Protein AF-A0A0C3KBX4-F1 (afdb_monomer_lite)

Radius of gyration: 20.79 Å; chains: 1; bounding box: 54×33×53 Å

Foldseek 3Di:
DVVLLVDPPVVVVLVVVQQVLLLCLLVVVDPDPVVLVVVLVVCCVRPNDVSSVLVVQSSVQSVVQVVVQVVLVVVCPVPDDPVVPPDDDGDRDHDPVSHPDDQDPFDFDQDPVCVVVVVSSQVVCCVVPPPDDDRDRQQSDWDWDWDDVDPDIDIDIDGSLLVQQVVVCVVPQKDFQVRSCVSTRGDSVVNVVSLVVCVVVVQWPPPDPRMIGGRD

Sequence (216 aa):
MILFKYIEDKDVFQRFYTTKLSKRLIHVVSASDEAEASMIAKLKEACGFEYTNKLQRMFMDVSVSKSLTENFEEKMAQTHDESELDVTFRVMVLGINFWPLTAPTDKFVIPKDILPTYERFTRYYGQIHQGRKLTWLWNYSKNELRTNYLKEKYILTCSSYQMAVLVQYNDHDTLSLDELLEATGISKEILVQVLGVLVKARILINEEPDQYDLNP

pLDDT: mean 92.52, std 3.78, range [74.81, 97.19]

Organism: NCBI:txid1051891

Secondary structure (DSSP, 8-state):
-HHHHT-S-HHHHHHHHHHHHHHHHHTT--S-HHHHHHHHHHHHHHH-HHHHHHHHHHHHHHHHHHHHHHHHHHHHHHHS-GGG--S--------TTTS------S--PPPTTTHHHHHHHHHHHHHHSTT------GGG-EEEEE--SSSS--EEEEEHHHHHHHGGGGT-SEEEHHHHHHHH---HHHHHHHHHHHHHTTSEE--STTEEEEP-

InterPro domains:
  IPR001373 Cullin, N-terminal [PF00888] (1-69)
  IPR016158 Cullin homology domain [PS50069] (1-199)
  IPR016158 Cullin homology domain [SM00182] (1-149)
  IPR036317 Cullin homology domain superfamily [SSF75632] (1-210)
  IPR036388 Winged helix-like DNA-binding domain superfamily [G3DSA:1.10.10.10] (159-216)
  IPR045093 Cullin [PTHR11932] (1-208)
  IPR059120 Cullin-like, alpha+beta domain [PF26557] (93-209)

Structure (mmCIF, N/CA/C/O backbone):
data_AF-A0A0C3KBX4-F1
#
_entry.id   AF-A0A0C3KBX4-F1
#
loop_
_atom_site.group_PDB
_atom_site.id
_atom_site.type_symbol
_atom_site.label_atom_id
_atom_site.label_alt_id
_atom_site.label_comp_id
_atom_site.label_asym_id
_atom_site.label_entity_id
_atom_site.label_seq_id
_atom_site.pdbx_PDB_ins_code
_atom_site.Cartn_x
_atom_site.Cartn_y
_atom_site.Cartn_z
_atom_site.occupancy
_atom_site.B_iso_or_equiv
_atom_site.auth_seq_id
_atom_site.auth_comp_id
_atom_site.auth_asym_id
_atom_site.auth_atom_id
_atom_site.pdbx_PDB_model_num
ATOM 1 N N . MET A 1 1 ? 29.286 4.732 -12.705 1.00 74.81 1 MET A N 1
ATOM 2 C CA . MET A 1 1 ? 29.347 3.776 -13.835 1.00 74.81 1 MET A CA 1
ATOM 3 C C . MET A 1 1 ? 30.674 3.041 -13.946 1.00 74.81 1 MET A C 1
ATOM 5 O O . MET A 1 1 ? 30.650 1.908 -14.392 1.00 74.81 1 MET A O 1
ATOM 9 N N . ILE A 1 2 ? 31.806 3.619 -13.520 1.00 80.06 2 ILE A N 1
ATOM 10 C CA . ILE A 1 2 ? 33.119 2.946 -13.575 1.00 80.06 2 ILE A CA 1
ATOM 11 C C . ILE A 1 2 ? 33.098 1.596 -12.839 1.00 80.06 2 ILE A C 1
ATOM 13 O O . ILE A 1 2 ? 33.407 0.586 -13.452 1.00 80.06 2 ILE A O 1
ATOM 17 N N . LEU A 1 3 ? 32.618 1.552 -11.588 1.00 85.12 3 LEU A N 1
ATOM 18 C CA . LEU A 1 3 ? 32.504 0.300 -10.820 1.00 85.12 3 LEU A CA 1
ATOM 19 C C . LEU A 1 3 ? 31.558 -0.727 -11.460 1.00 85.12 3 LEU A C 1
ATOM 21 O O . LEU A 1 3 ? 31.856 -1.911 -11.477 1.00 85.12 3 LEU A O 1
ATOM 25 N N . PHE A 1 4 ? 30.447 -0.270 -12.042 1.00 88.31 4 PHE A N 1
ATOM 26 C CA . PHE A 1 4 ? 29.459 -1.142 -12.684 1.00 88.31 4 PHE A CA 1
ATOM 27 C C . PHE A 1 4 ? 30.030 -1.897 -13.898 1.00 88.31 4 PHE A C 1
ATOM 29 O O . PHE A 1 4 ? 29.585 -3.000 -14.196 1.00 88.31 4 PHE A O 1
ATOM 36 N N . LYS A 1 5 ? 31.050 -1.347 -14.575 1.00 85.19 5 LYS A N 1
ATOM 37 C CA . LYS A 1 5 ? 31.729 -2.031 -15.689 1.00 85.19 5 LYS A CA 1
ATOM 38 C C . LYS A 1 5 ? 32.500 -3.278 -15.244 1.00 85.19 5 LYS A C 1
ATOM 40 O O . LYS A 1 5 ? 32.666 -4.173 -16.062 1.00 85.19 5 LYS A O 1
ATOM 45 N N . TYR A 1 6 ? 32.934 -3.326 -13.985 1.00 89.19 6 TYR A N 1
ATOM 46 C CA . TYR A 1 6 ? 33.670 -4.453 -13.401 1.00 89.19 6 TYR A CA 1
ATOM 47 C C . TYR A 1 6 ? 32.755 -5.504 -12.758 1.00 89.19 6 TYR A C 1
ATOM 49 O O . TYR A 1 6 ? 33.246 -6.493 -12.230 1.00 89.19 6 TYR A O 1
ATOM 57 N N . ILE A 1 7 ? 31.436 -5.290 -12.769 1.00 90.25 7 ILE A N 1
ATOM 58 C CA . ILE A 1 7 ? 30.476 -6.289 -12.297 1.00 90.25 7 ILE A CA 1
ATOM 59 C C . ILE A 1 7 ? 30.236 -7.286 -13.430 1.00 90.25 7 ILE A C 1
ATOM 61 O O . ILE A 1 7 ? 29.757 -6.905 -14.501 1.00 90.25 7 ILE A O 1
ATOM 65 N N . GLU A 1 8 ? 30.554 -8.551 -13.171 1.00 88.62 8 GLU A N 1
ATOM 66 C CA . GLU A 1 8 ? 30.309 -9.663 -14.094 1.00 88.62 8 GLU A CA 1
ATOM 67 C C . GLU A 1 8 ? 28.819 -10.055 -14.082 1.00 88.62 8 GLU A C 1
ATOM 69 O O . GLU A 1 8 ? 28.172 -10.052 -15.131 1.00 88.62 8 GLU A O 1
ATOM 74 N N . ASP A 1 9 ? 28.234 -10.231 -12.891 1.00 92.62 9 ASP A N 1
ATOM 75 C CA . ASP A 1 9 ? 26.830 -10.632 -12.688 1.00 92.62 9 ASP A CA 1
ATOM 76 C C . ASP A 1 9 ? 25.840 -9.453 -12.801 1.00 92.62 9 ASP A C 1
ATOM 78 O O . ASP A 1 9 ? 25.194 -9.004 -11.841 1.00 92.62 9 ASP A O 1
ATOM 82 N N . LYS A 1 10 ? 25.735 -8.885 -14.005 1.00 90.81 10 LYS A N 1
ATOM 83 C CA . LYS A 1 10 ? 24.881 -7.714 -14.274 1.00 90.81 10 LYS A CA 1
ATOM 84 C C . LYS A 1 10 ? 23.389 -8.012 -14.133 1.00 90.81 10 LYS A C 1
ATOM 86 O O . LYS A 1 10 ? 22.624 -7.106 -13.806 1.00 90.81 10 LYS A O 1
ATOM 91 N N . ASP A 1 11 ? 22.959 -9.240 -14.372 1.00 90.62 11 ASP A N 1
ATOM 92 C CA . ASP A 1 11 ? 21.580 -9.708 -14.200 1.00 90.62 11 ASP A CA 1
ATOM 93 C C . ASP A 1 11 ? 21.169 -9.750 -12.716 1.00 90.62 11 ASP A C 1
ATOM 95 O O . ASP A 1 11 ? 20.085 -9.287 -12.345 1.00 90.62 11 ASP A O 1
ATOM 99 N N . VAL A 1 12 ? 22.072 -10.200 -11.838 1.00 92.94 12 VAL A N 1
ATOM 100 C CA . VAL A 1 12 ? 21.882 -10.182 -10.384 1.00 92.94 12 VAL A CA 1
ATOM 101 C C . VAL A 1 12 ? 21.733 -8.743 -9.902 1.00 92.94 12 VAL A C 1
ATOM 103 O O . VAL A 1 12 ? 20.777 -8.430 -9.180 1.00 92.94 12 VAL A O 1
ATOM 106 N N . PHE A 1 13 ? 22.614 -7.843 -10.357 1.00 93.38 13 PHE A N 1
ATOM 107 C CA . PHE A 1 13 ? 22.482 -6.413 -10.075 1.00 93.38 13 PHE A CA 1
ATOM 108 C C . PHE A 1 13 ? 21.132 -5.867 -10.554 1.00 93.38 13 PHE A C 1
ATOM 110 O O . PHE A 1 13 ? 20.446 -5.185 -9.791 1.00 93.38 13 PHE A O 1
ATOM 117 N N . GLN A 1 14 ? 20.719 -6.199 -11.782 1.00 93.00 14 GLN A N 1
ATOM 118 C CA . GLN A 1 14 ? 19.453 -5.743 -12.359 1.00 93.00 14 GLN A CA 1
ATOM 119 C C . GLN A 1 14 ? 18.270 -6.143 -11.481 1.00 93.00 14 GLN A C 1
ATOM 121 O O . GLN A 1 14 ? 17.410 -5.312 -11.189 1.00 93.00 14 GLN A O 1
ATOM 126 N N . ARG A 1 15 ? 18.234 -7.399 -11.021 1.00 92.25 15 ARG A N 1
ATOM 127 C CA . ARG A 1 15 ? 17.166 -7.918 -10.161 1.00 92.25 15 ARG A CA 1
ATOM 128 C C . ARG A 1 15 ? 17.084 -7.140 -8.851 1.00 92.25 15 ARG A C 1
ATOM 130 O O . ARG A 1 15 ? 16.010 -6.663 -8.489 1.00 92.25 15 ARG A O 1
ATOM 137 N N . PHE A 1 16 ? 18.211 -6.959 -8.162 1.00 93.62 16 PHE A N 1
ATOM 138 C CA . PHE A 1 16 ? 18.232 -6.207 -6.905 1.00 93.62 16 PHE A CA 1
ATOM 139 C C . PHE A 1 16 ? 17.885 -4.732 -7.105 1.00 93.62 16 PHE A C 1
ATOM 141 O O . PHE A 1 16 ? 17.100 -4.180 -6.331 1.00 93.62 16 PHE A O 1
ATOM 148 N N . TYR A 1 17 ? 18.423 -4.103 -8.149 1.00 94.25 17 TYR A N 1
ATOM 149 C CA . TYR A 1 17 ? 18.140 -2.709 -8.460 1.00 94.25 17 TYR A CA 1
ATOM 150 C C . TYR A 1 17 ? 16.659 -2.501 -8.792 1.00 94.25 17 TYR A C 1
ATOM 152 O O . TYR A 1 17 ? 16.046 -1.592 -8.239 1.00 94.25 17 TYR A O 1
ATOM 160 N N . THR A 1 18 ? 16.056 -3.387 -9.591 1.00 94.19 18 THR A N 1
ATOM 161 C CA . THR A 1 18 ? 14.619 -3.368 -9.926 1.00 94.19 18 THR A CA 1
ATOM 162 C C . THR A 1 18 ? 13.760 -3.454 -8.666 1.00 94.19 18 THR A C 1
ATOM 164 O O . THR A 1 18 ? 12.886 -2.615 -8.448 1.00 94.19 18 THR A O 1
ATOM 167 N N . THR A 1 19 ? 14.051 -4.406 -7.774 1.00 93.75 19 THR A N 1
ATOM 168 C CA . THR A 1 19 ? 13.334 -4.537 -6.498 1.00 93.75 19 THR A CA 1
ATOM 169 C C . THR A 1 19 ? 13.481 -3.284 -5.638 1.00 93.75 19 THR A C 1
ATOM 171 O O . THR A 1 19 ? 12.499 -2.798 -5.080 1.00 93.75 19 THR A O 1
ATOM 174 N N . LYS A 1 20 ? 14.684 -2.712 -5.532 1.00 93.81 20 LYS A N 1
ATOM 175 C CA . LYS A 1 20 ? 14.907 -1.499 -4.731 1.00 93.81 20 LYS A CA 1
ATOM 176 C C . LYS A 1 20 ? 14.243 -0.268 -5.346 1.00 93.81 20 LYS A C 1
ATOM 178 O O . LYS A 1 20 ? 13.679 0.522 -4.597 1.00 93.81 20 LYS A O 1
ATOM 183 N N . LEU A 1 21 ? 14.287 -0.114 -6.668 1.00 94.06 21 LEU A N 1
ATOM 184 C CA . LEU A 1 21 ? 13.618 0.976 -7.373 1.00 94.06 21 LEU A CA 1
ATOM 185 C C . LEU A 1 21 ? 12.100 0.890 -7.196 1.00 94.06 21 LEU A C 1
ATOM 187 O O . LEU A 1 21 ? 11.486 1.893 -6.855 1.00 94.06 21 LEU A O 1
ATOM 191 N N . SER A 1 22 ? 11.511 -0.304 -7.331 1.00 93.94 22 SER A N 1
ATOM 192 C CA . SER A 1 22 ? 10.061 -0.490 -7.171 1.00 93.94 22 SER A CA 1
ATOM 193 C C . SER A 1 22 ? 9.551 0.038 -5.829 1.00 93.94 22 SER A C 1
ATOM 195 O O . SER A 1 22 ? 8.584 0.790 -5.792 1.00 93.94 22 SER A O 1
ATOM 197 N N . LYS A 1 23 ? 10.266 -0.260 -4.734 1.00 92.06 23 LYS A N 1
ATOM 198 C CA . LYS A 1 23 ? 9.928 0.231 -3.393 1.00 92.06 23 LYS A CA 1
ATOM 199 C C . LYS A 1 23 ? 10.012 1.751 -3.298 1.00 92.06 23 LYS A C 1
ATOM 201 O O . LYS A 1 23 ? 9.152 2.358 -2.670 1.00 92.06 23 LYS A O 1
ATOM 206 N N . ARG A 1 24 ? 11.033 2.366 -3.908 1.00 93.88 24 ARG A N 1
ATOM 207 C CA . ARG A 1 24 ? 11.182 3.828 -3.879 1.00 93.88 24 ARG A CA 1
ATOM 208 C C . ARG A 1 24 ? 10.066 4.534 -4.639 1.00 93.88 24 ARG A C 1
ATOM 210 O O . ARG A 1 24 ? 9.532 5.512 -4.127 1.00 93.88 24 ARG A O 1
ATOM 217 N N . LEU A 1 25 ? 9.683 3.990 -5.793 1.00 93.19 25 LEU A N 1
ATOM 218 C CA . LEU A 1 25 ? 8.599 4.522 -6.615 1.00 93.19 25 LEU A CA 1
ATOM 219 C C . LEU A 1 25 ? 7.229 4.374 -5.938 1.00 93.19 25 LEU A C 1
ATOM 221 O O . LEU A 1 25 ? 6.500 5.354 -5.844 1.00 93.19 25 LEU A O 1
ATOM 225 N N . ILE A 1 26 ? 6.899 3.187 -5.415 1.00 92.00 26 ILE A N 1
ATOM 226 C CA . ILE A 1 26 ? 5.597 2.916 -4.773 1.00 92.00 26 ILE A CA 1
ATOM 227 C C . ILE A 1 26 ? 5.397 3.772 -3.525 1.00 92.00 26 ILE A C 1
ATOM 229 O O . ILE A 1 26 ? 4.327 4.339 -3.327 1.00 92.00 26 ILE A O 1
ATOM 233 N N . HIS A 1 27 ? 6.429 3.885 -2.688 1.00 89.19 27 HIS A N 1
ATOM 234 C CA . HIS A 1 27 ? 6.346 4.654 -1.447 1.00 89.19 27 HIS A CA 1
ATOM 235 C C . HIS A 1 27 ? 6.667 6.140 -1.629 1.00 89.19 27 HIS A C 1
ATOM 237 O O . HIS A 1 27 ? 6.647 6.876 -0.646 1.00 89.19 27 HIS A O 1
ATOM 243 N N . VAL A 1 28 ? 6.961 6.579 -2.859 1.00 87.75 28 VAL A N 1
ATOM 244 C CA . VAL A 1 28 ? 7.306 7.970 -3.192 1.00 87.75 28 VAL A CA 1
ATOM 245 C C . VAL A 1 28 ? 8.433 8.500 -2.288 1.00 87.75 28 VAL A C 1
ATOM 247 O O . VAL A 1 28 ? 8.382 9.604 -1.758 1.00 87.75 28 VAL A O 1
ATOM 250 N N . VAL A 1 29 ? 9.465 7.675 -2.083 1.00 87.81 29 VAL A N 1
ATOM 251 C CA . VAL A 1 29 ? 10.657 8.010 -1.273 1.00 87.81 29 VAL A CA 1
ATOM 252 C C . VAL A 1 29 ? 11.901 8.249 -2.136 1.00 87.81 29 VAL A C 1
ATOM 254 O O . VAL A 1 29 ? 13.027 8.251 -1.637 1.00 87.81 29 VAL A O 1
ATOM 257 N N . SER A 1 30 ? 11.724 8.407 -3.450 1.00 83.06 30 SER A N 1
ATOM 258 C CA . SER A 1 30 ? 12.801 8.826 -4.348 1.00 83.06 30 SER A CA 1
ATOM 259 C C . SER A 1 30 ? 13.197 10.273 -4.050 1.00 83.06 30 SER A C 1
ATOM 261 O O . SER A 1 30 ? 12.348 11.147 -3.930 1.00 83.06 30 SER A O 1
ATOM 263 N N . ALA A 1 31 ? 14.504 10.521 -3.929 1.00 82.50 31 ALA A N 1
ATOM 264 C CA . ALA A 1 31 ? 15.031 11.849 -3.609 1.00 82.50 31 ALA A CA 1
ATOM 265 C C . ALA A 1 31 ? 14.924 12.839 -4.784 1.00 82.50 31 ALA A C 1
ATOM 267 O O . ALA A 1 31 ? 14.808 14.039 -4.567 1.00 82.50 31 ALA A O 1
ATOM 268 N N . SER A 1 32 ? 15.007 12.341 -6.021 1.00 89.56 32 SER A N 1
ATOM 269 C CA . SER A 1 32 ? 14.855 13.123 -7.252 1.00 89.56 32 SER A CA 1
ATOM 270 C C . SER A 1 32 ? 14.495 12.188 -8.403 1.00 89.56 32 SER A C 1
ATOM 272 O O . SER A 1 32 ? 15.178 11.183 -8.628 1.00 89.56 32 SER A O 1
ATOM 274 N N . ASP A 1 33 ? 13.442 12.539 -9.140 1.00 87.81 33 ASP A N 1
ATOM 275 C CA . ASP A 1 33 ? 13.018 11.809 -10.337 1.00 87.81 33 ASP A CA 1
ATOM 276 C C . ASP A 1 33 ? 14.085 11.932 -11.445 1.00 87.81 33 ASP A C 1
ATOM 278 O O . ASP A 1 33 ? 14.357 10.972 -12.170 1.00 87.81 33 ASP A O 1
ATOM 282 N N . GLU A 1 34 ? 14.787 13.068 -11.516 1.00 90.31 34 GLU A N 1
ATOM 283 C CA . GLU A 1 34 ? 15.894 13.314 -12.446 1.00 90.31 34 GLU A CA 1
ATOM 284 C C . GLU A 1 34 ? 17.100 12.418 -12.149 1.00 90.31 34 GLU A C 1
ATOM 286 O O . GLU A 1 34 ? 17.740 11.901 -13.070 1.00 90.31 34 GLU A O 1
ATOM 291 N N . ALA A 1 35 ? 17.422 12.212 -10.869 1.00 91.56 35 ALA A N 1
ATOM 292 C CA . ALA A 1 35 ? 18.521 11.344 -10.460 1.00 91.56 35 ALA A CA 1
ATOM 293 C C . ALA A 1 35 ? 18.253 9.884 -10.853 1.00 91.56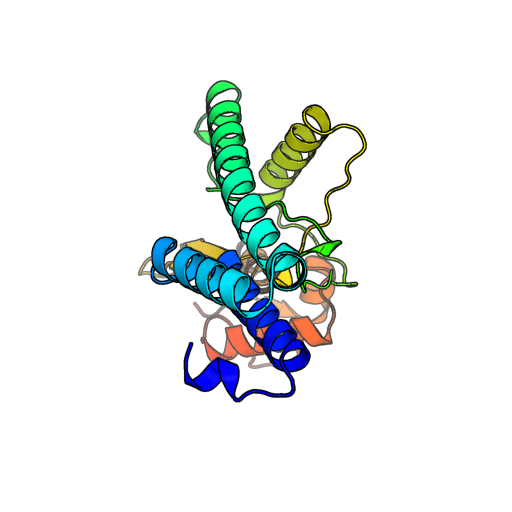 35 ALA A C 1
ATOM 295 O O . ALA A 1 35 ? 19.145 9.199 -11.365 1.00 91.56 35 ALA A O 1
ATOM 296 N N . GLU A 1 36 ? 17.019 9.418 -10.665 1.00 91.75 36 GLU A N 1
ATOM 297 C CA . GLU A 1 36 ? 16.609 8.072 -11.061 1.00 91.75 36 GLU A CA 1
ATOM 298 C C . GLU A 1 36 ? 16.593 7.919 -12.591 1.00 91.75 36 GLU A C 1
ATOM 300 O O . GLU A 1 36 ? 17.157 6.958 -13.122 1.00 91.75 36 GLU A O 1
ATOM 305 N N . ALA A 1 37 ? 16.051 8.903 -13.319 1.00 91.81 37 ALA A N 1
ATOM 306 C CA . ALA A 1 37 ? 16.072 8.926 -14.781 1.00 91.81 37 ALA A CA 1
ATOM 307 C C . ALA A 1 37 ? 17.511 8.920 -15.331 1.00 91.81 37 ALA A C 1
ATOM 309 O O . ALA A 1 37 ? 17.831 8.155 -16.245 1.00 91.81 37 ALA A O 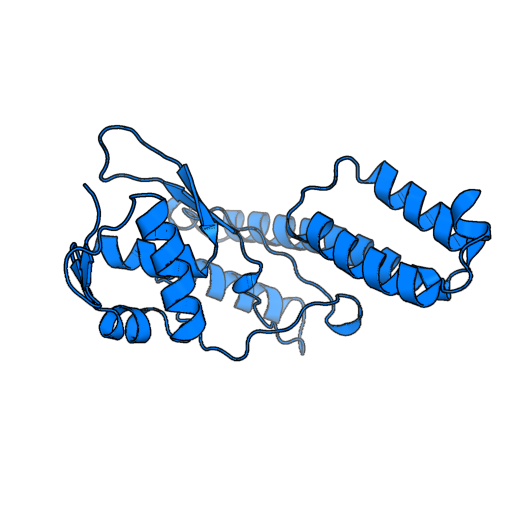1
ATOM 310 N N . SER A 1 38 ? 18.411 9.710 -14.732 1.00 93.44 38 SER A N 1
ATOM 311 C CA . SER A 1 38 ? 19.837 9.739 -15.079 1.00 93.44 38 SER A CA 1
ATOM 312 C C . SER A 1 38 ? 20.511 8.388 -14.832 1.00 93.44 38 SER A C 1
ATOM 314 O O . SER A 1 38 ? 21.316 7.935 -15.650 1.00 93.44 38 SER A O 1
ATOM 316 N N . MET A 1 39 ? 20.186 7.718 -13.724 1.00 93.31 39 MET A N 1
ATOM 317 C CA . MET A 1 39 ? 20.728 6.397 -13.415 1.00 93.31 39 MET A CA 1
ATOM 318 C C . MET A 1 39 ? 20.272 5.351 -14.440 1.00 93.31 39 MET A C 1
ATOM 320 O O . MET A 1 39 ? 21.100 4.590 -14.943 1.00 93.31 39 MET A O 1
ATOM 324 N N . ILE A 1 40 ? 18.990 5.353 -14.815 1.00 92.94 40 ILE A N 1
ATOM 325 C CA . ILE A 1 40 ? 18.456 4.454 -15.848 1.00 92.94 40 ILE A CA 1
ATOM 326 C C . ILE A 1 40 ? 19.101 4.739 -17.208 1.00 92.94 40 ILE A C 1
ATOM 328 O O . ILE A 1 40 ? 19.492 3.801 -17.899 1.00 92.94 40 ILE A O 1
ATOM 332 N N . ALA A 1 41 ? 19.282 6.009 -17.581 1.00 93.62 41 ALA A N 1
ATOM 333 C CA . ALA A 1 41 ? 19.952 6.381 -18.827 1.00 93.62 41 ALA A CA 1
ATOM 334 C C . ALA A 1 41 ? 21.397 5.854 -18.885 1.00 93.62 41 ALA A C 1
ATOM 336 O O . ALA A 1 41 ? 21.804 5.262 -19.883 1.00 93.62 41 ALA A O 1
ATOM 337 N N . LYS A 1 42 ? 22.147 5.981 -17.785 1.00 93.94 42 LYS A N 1
ATOM 338 C CA . LYS A 1 42 ? 23.517 5.456 -17.668 1.00 93.94 42 LYS A CA 1
ATOM 339 C C . LYS A 1 42 ? 23.574 3.927 -17.739 1.00 93.94 42 LYS A C 1
ATOM 341 O O . LYS A 1 42 ? 24.488 3.373 -18.345 1.00 93.94 42 LYS A O 1
ATOM 346 N N . LEU A 1 43 ? 22.599 3.234 -17.147 1.00 93.50 43 LEU A N 1
ATOM 347 C CA . LEU A 1 43 ? 22.475 1.778 -17.271 1.00 93.50 43 LEU A CA 1
ATOM 348 C C . LEU A 1 43 ? 22.133 1.362 -18.709 1.00 93.50 43 LEU A C 1
ATOM 350 O O . LEU A 1 43 ? 22.666 0.368 -19.198 1.00 93.50 43 LEU A O 1
ATOM 354 N N . LYS A 1 44 ? 21.297 2.141 -19.405 1.00 93.69 44 LYS A N 1
ATOM 355 C CA . LYS A 1 44 ? 20.939 1.903 -20.808 1.00 93.69 44 LYS A CA 1
ATOM 356 C C . LYS A 1 44 ? 22.145 2.064 -21.727 1.00 93.69 44 LYS A C 1
ATOM 358 O O . LYS A 1 44 ? 22.325 1.256 -22.629 1.00 93.69 44 LYS A O 1
ATOM 363 N N . GLU A 1 45 ? 22.985 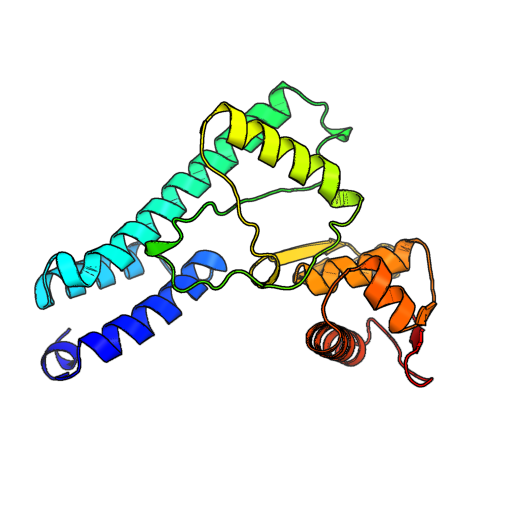3.065 -21.486 1.00 92.44 45 GLU A N 1
ATOM 364 C CA . GLU A 1 45 ? 24.236 3.256 -22.226 1.00 92.44 45 GLU A CA 1
ATOM 365 C C . GLU A 1 45 ? 25.208 2.082 -22.014 1.00 92.44 45 GLU A C 1
ATOM 367 O O . GLU A 1 45 ? 25.836 1.613 -22.958 1.00 92.44 45 GLU A O 1
ATOM 372 N N . ALA A 1 46 ? 25.303 1.566 -20.785 1.00 90.50 46 ALA A N 1
ATOM 373 C CA . ALA A 1 46 ? 26.246 0.502 -20.442 1.00 90.50 46 ALA A CA 1
ATOM 374 C C . ALA A 1 46 ? 25.794 -0.915 -20.850 1.00 90.50 46 ALA A C 1
ATOM 376 O O . ALA A 1 46 ? 26.643 -1.767 -21.117 1.00 90.50 46 ALA A O 1
ATOM 377 N N . CYS A 1 47 ? 24.486 -1.190 -20.844 1.00 90.56 47 CYS A N 1
ATOM 378 C CA . CYS A 1 47 ? 23.923 -2.540 -21.010 1.00 90.56 47 CYS A CA 1
ATOM 379 C C . CYS A 1 47 ? 22.870 -2.660 -22.118 1.00 90.56 47 CYS A C 1
ATOM 381 O O . CYS A 1 47 ? 22.385 -3.759 -22.379 1.00 90.56 47 CYS A O 1
ATOM 383 N N . GLY A 1 48 ? 22.505 -1.558 -22.768 1.00 91.94 48 GLY A N 1
ATOM 384 C CA . GLY A 1 48 ? 21.510 -1.533 -23.831 1.00 91.94 48 GLY A CA 1
ATOM 385 C C . GLY A 1 48 ? 20.068 -1.357 -23.351 1.00 91.94 48 GLY A C 1
ATOM 386 O O . GLY A 1 48 ? 19.749 -1.259 -22.162 1.00 91.94 48 GLY A O 1
ATOM 387 N N . PHE A 1 49 ? 19.171 -1.290 -24.334 1.00 91.38 49 PHE A N 1
ATOM 388 C CA . PHE A 1 49 ? 17.748 -1.029 -24.123 1.00 91.38 49 PHE A CA 1
ATOM 389 C C . PHE A 1 49 ? 17.041 -2.169 -23.381 1.00 91.38 49 PHE A C 1
ATOM 391 O O . PHE A 1 49 ? 16.393 -1.912 -22.370 1.00 91.38 49 PHE A O 1
ATOM 398 N N . GLU A 1 50 ? 17.233 -3.421 -23.805 1.00 91.44 50 GLU A N 1
ATOM 399 C CA . GLU A 1 50 ? 16.566 -4.589 -23.206 1.00 91.44 50 GLU A CA 1
ATOM 400 C C . GLU A 1 50 ? 16.827 -4.715 -21.698 1.00 91.44 50 GLU A C 1
ATOM 402 O O . GLU A 1 50 ? 15.924 -5.022 -20.918 1.00 91.44 50 GLU A O 1
ATOM 407 N N . TYR A 1 51 ? 18.040 -4.371 -21.259 1.00 91.19 51 TYR A N 1
ATOM 408 C CA . TYR A 1 51 ? 18.417 -4.377 -19.846 1.00 91.19 51 TYR A CA 1
ATOM 409 C C . TYR A 1 51 ? 17.632 -3.351 -19.010 1.00 91.19 51 TYR A C 1
ATOM 411 O O . TYR A 1 51 ? 17.325 -3.578 -17.840 1.00 91.19 51 TYR A O 1
ATOM 419 N N . THR A 1 52 ? 17.280 -2.205 -19.592 1.00 93.75 52 THR A N 1
ATOM 420 C CA . THR A 1 52 ? 16.588 -1.123 -18.871 1.00 93.75 52 THR A CA 1
ATOM 421 C C . THR A 1 52 ? 15.092 -1.055 -19.138 1.00 93.75 52 THR A C 1
ATOM 423 O O . THR A 1 52 ? 14.402 -0.325 -18.428 1.00 93.75 52 THR A O 1
ATOM 426 N N . ASN A 1 53 ? 14.570 -1.852 -20.075 1.00 92.81 53 ASN A N 1
ATOM 427 C CA . ASN A 1 53 ? 13.172 -1.827 -20.504 1.00 92.81 53 ASN A CA 1
ATOM 428 C C . ASN A 1 53 ? 12.185 -1.887 -19.320 1.00 92.81 53 ASN A C 1
ATOM 430 O O . ASN A 1 53 ? 11.296 -1.045 -19.204 1.00 92.81 53 ASN A O 1
ATOM 434 N N . LYS A 1 54 ? 12.402 -2.804 -18.363 1.00 92.06 54 LYS A N 1
ATOM 435 C CA . LYS A 1 54 ? 11.565 -2.897 -17.150 1.00 92.06 54 LYS A CA 1
ATOM 436 C C . LYS A 1 54 ? 11.595 -1.617 -16.311 1.00 92.06 54 LYS A C 1
ATOM 438 O O . LYS A 1 54 ? 10.542 -1.109 -15.948 1.00 92.06 54 LYS A O 1
ATOM 443 N N . LEU A 1 55 ? 12.783 -1.070 -16.051 1.00 93.94 55 LEU A N 1
ATOM 444 C CA . LEU A 1 55 ? 12.959 0.139 -15.237 1.00 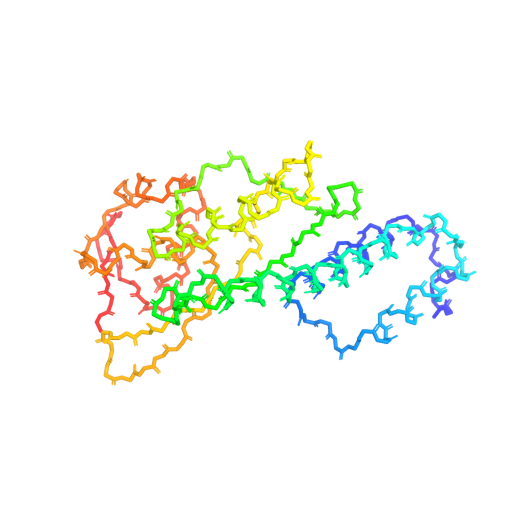93.94 55 LEU A CA 1
ATOM 445 C C . LEU A 1 55 ? 12.303 1.358 -15.897 1.00 93.94 55 LEU A C 1
ATOM 447 O O . LEU A 1 55 ? 11.621 2.135 -15.234 1.00 93.94 55 LEU A O 1
ATOM 451 N N . GLN A 1 56 ? 12.476 1.502 -17.214 1.00 92.62 56 GLN A N 1
ATOM 452 C CA . GLN A 1 56 ? 11.852 2.571 -17.993 1.00 92.62 56 GLN A CA 1
ATOM 453 C C . GLN A 1 56 ? 10.328 2.459 -17.967 1.00 92.62 56 GLN A C 1
ATOM 455 O O . GLN A 1 56 ? 9.634 3.459 -17.780 1.00 92.62 56 GLN A O 1
ATOM 460 N N . ARG A 1 57 ? 9.803 1.237 -18.101 1.00 94.38 57 ARG A N 1
ATOM 461 C CA . ARG A 1 57 ? 8.365 0.997 -18.037 1.00 94.38 57 ARG A CA 1
ATOM 462 C C . ARG A 1 57 ? 7.784 1.303 -16.660 1.00 94.38 57 ARG A C 1
ATOM 464 O O . ARG A 1 57 ? 6.731 1.923 -16.597 1.00 94.38 57 ARG A O 1
ATOM 471 N N . MET A 1 58 ? 8.485 0.950 -15.581 1.00 94.75 58 MET A N 1
ATOM 472 C CA . MET A 1 58 ? 8.080 1.308 -14.216 1.00 94.75 58 MET A CA 1
ATOM 473 C C . MET A 1 58 ? 7.955 2.829 -14.045 1.00 94.75 58 MET A C 1
ATOM 475 O O . MET A 1 58 ? 6.959 3.300 -13.506 1.00 94.75 58 MET A O 1
ATOM 479 N N . PHE A 1 59 ? 8.911 3.609 -14.558 1.00 90.69 59 PHE A N 1
ATOM 480 C CA . PHE A 1 59 ? 8.832 5.076 -14.533 1.00 90.69 59 PHE A CA 1
ATOM 481 C C . PHE A 1 59 ? 7.602 5.613 -15.262 1.00 90.69 59 PHE A C 1
ATOM 483 O O . PHE A 1 59 ? 6.868 6.443 -14.730 1.00 90.69 59 PHE A O 1
ATOM 490 N N . MET A 1 60 ? 7.357 5.108 -16.470 1.00 92.50 60 MET A N 1
ATOM 491 C CA . MET A 1 60 ? 6.214 5.538 -17.266 1.00 92.50 60 MET A CA 1
ATOM 492 C C . MET A 1 60 ? 4.881 5.160 -16.614 1.00 92.50 60 MET A C 1
ATOM 494 O O . MET A 1 60 ? 3.962 5.973 -16.617 1.00 92.50 60 MET A O 1
ATOM 498 N N . ASP A 1 61 ? 4.778 3.962 -16.032 1.00 94.62 61 ASP A N 1
ATOM 499 C CA . ASP A 1 61 ? 3.574 3.526 -15.322 1.00 94.62 61 ASP A CA 1
ATOM 500 C C . ASP A 1 61 ? 3.266 4.468 -14.137 1.00 94.62 61 ASP A C 1
ATOM 502 O O . ASP A 1 61 ? 2.115 4.865 -13.962 1.00 94.62 61 ASP A O 1
ATOM 506 N N . VAL A 1 62 ? 4.281 4.909 -13.376 1.00 92.81 62 VAL A N 1
ATOM 507 C CA . VAL A 1 62 ? 4.100 5.895 -12.288 1.00 92.81 62 VAL A CA 1
ATOM 508 C C . VAL A 1 62 ? 3.569 7.223 -12.826 1.00 92.81 62 VAL A C 1
ATOM 510 O O . VAL A 1 62 ? 2.604 7.754 -12.279 1.00 92.81 62 VAL A O 1
ATOM 513 N N . SER A 1 63 ? 4.161 7.761 -13.896 1.00 91.25 63 SER A N 1
ATOM 514 C CA . SER A 1 63 ? 3.714 9.026 -14.497 1.00 91.25 63 SER A CA 1
ATOM 515 C C . SER A 1 63 ? 2.281 8.943 -15.025 1.00 91.25 63 SER A C 1
ATOM 517 O O . SER A 1 63 ? 1.468 9.811 -14.724 1.00 91.25 63 SER A O 1
ATOM 519 N N . VAL A 1 64 ? 1.945 7.876 -15.756 1.00 93.81 64 VAL A N 1
ATOM 520 C CA . VAL A 1 64 ? 0.588 7.657 -16.283 1.00 93.81 64 VAL A CA 1
ATOM 521 C C . VAL A 1 64 ? -0.418 7.506 -15.143 1.00 93.81 64 VAL A C 1
ATOM 523 O O . VAL A 1 64 ? -1.530 8.024 -15.232 1.00 93.81 64 VAL A O 1
ATOM 526 N N . SER A 1 65 ? -0.035 6.843 -14.051 1.00 94.38 65 SER A N 1
ATOM 527 C CA . SER A 1 65 ? -0.920 6.688 -12.900 1.00 94.38 65 SER A CA 1
ATOM 528 C C . SER A 1 65 ? -1.165 7.988 -12.133 1.00 94.38 65 SER A C 1
ATOM 530 O O . SER A 1 65 ? -2.254 8.156 -11.581 1.00 94.38 65 SER A O 1
ATOM 532 N N . LYS A 1 66 ? -0.194 8.912 -12.098 1.00 92.75 66 LYS A N 1
ATOM 533 C CA . LYS A 1 66 ? -0.400 10.254 -11.525 1.00 92.75 66 LYS A CA 1
ATOM 534 C C . LYS A 1 66 ? -1.505 10.985 -12.291 1.00 92.75 66 LYS A C 1
ATOM 536 O O . LYS A 1 66 ? -2.512 11.338 -11.689 1.00 92.75 66 LYS A O 1
ATOM 541 N N . SER A 1 67 ? -1.397 11.061 -13.619 1.00 94.62 67 SER A N 1
ATOM 542 C CA . SER A 1 67 ? -2.429 11.685 -14.460 1.00 94.62 67 SER A CA 1
ATOM 543 C C . SER A 1 67 ? -3.783 10.973 -14.375 1.00 94.62 67 SER A C 1
ATOM 545 O O . SER A 1 67 ? -4.827 11.613 -14.394 1.00 94.62 67 SER A O 1
ATOM 547 N N . LEU A 1 68 ? -3.795 9.642 -14.249 1.00 95.50 68 LEU A N 1
ATOM 548 C CA . LEU A 1 68 ? -5.034 8.891 -14.032 1.00 95.50 68 LEU A CA 1
ATOM 549 C C . LEU A 1 68 ? -5.724 9.278 -12.715 1.00 95.50 68 LEU A C 1
ATOM 551 O O . LEU A 1 68 ? -6.951 9.364 -12.684 1.00 95.50 68 LEU A O 1
ATOM 555 N N . THR A 1 69 ? -4.942 9.486 -11.654 1.00 94.75 69 THR A N 1
ATOM 556 C CA . THR A 1 69 ? -5.446 9.909 -10.340 1.00 94.75 69 THR A CA 1
ATOM 557 C C . THR A 1 69 ? -6.004 11.325 -10.411 1.00 94.75 69 THR A C 1
ATOM 559 O O . THR A 1 69 ? -7.130 11.537 -9.986 1.00 94.75 69 THR A O 1
ATOM 562 N N . GLU A 1 70 ? -5.277 12.258 -11.029 1.00 95.12 70 GLU A N 1
ATOM 563 C CA . GLU A 1 70 ? -5.721 13.649 -11.221 1.00 95.12 70 GLU A CA 1
ATOM 564 C C . GLU A 1 70 ? -7.044 13.714 -12.001 1.00 95.12 70 GLU A C 1
ATOM 566 O O . GLU A 1 70 ? -8.000 14.348 -11.562 1.00 95.12 70 GLU A O 1
ATOM 571 N N . ASN A 1 71 ? -7.148 12.967 -13.106 1.00 95.50 71 ASN A N 1
ATOM 572 C CA . ASN A 1 71 ? -8.381 12.890 -13.894 1.00 95.50 71 ASN A CA 1
ATOM 573 C C . ASN A 1 71 ? -9.551 12.286 -13.097 1.00 95.50 71 ASN A C 1
ATOM 575 O O . ASN A 1 71 ? -10.707 12.657 -13.302 1.00 95.50 71 ASN A O 1
ATOM 579 N N . PHE A 1 72 ? -9.270 11.323 -12.211 1.00 95.44 72 PHE A N 1
ATOM 580 C CA . PHE A 1 72 ? -10.284 10.747 -11.333 1.00 95.44 72 PHE A CA 1
ATOM 581 C C . PHE A 1 72 ? -10.756 11.765 -10.291 1.00 95.44 72 PHE A C 1
ATOM 583 O O . PHE A 1 72 ? -11.962 11.951 -10.153 1.00 95.44 72 PHE A O 1
ATOM 590 N N . GLU A 1 73 ? -9.831 12.440 -9.606 1.00 93.44 73 GLU A N 1
ATOM 591 C CA . GLU A 1 73 ? -10.132 13.486 -8.621 1.00 93.44 73 GLU A CA 1
ATOM 592 C C . GLU A 1 73 ? -10.976 14.607 -9.251 1.00 93.44 73 GLU A C 1
ATOM 594 O O . GLU A 1 73 ? -12.034 14.950 -8.722 1.00 93.44 73 GLU A O 1
ATOM 599 N N . GLU A 1 74 ? -10.586 15.100 -10.432 1.00 93.94 74 GLU A N 1
ATOM 600 C CA . GLU A 1 74 ? -11.342 16.119 -11.170 1.00 93.94 74 GLU A CA 1
ATOM 601 C C . GLU A 1 74 ? -12.752 15.628 -11.526 1.00 93.94 74 GLU A C 1
ATOM 603 O O . GLU A 1 74 ? -13.746 16.333 -11.323 1.00 93.94 74 GLU A O 1
ATOM 608 N N . LYS A 1 75 ? -12.871 14.388 -12.017 1.00 93.50 75 LYS A N 1
ATOM 609 C CA . LYS A 1 75 ? -14.172 13.817 -12.367 1.00 93.50 75 LYS A CA 1
ATOM 610 C C . LYS A 1 75 ? -15.074 13.668 -11.146 1.00 93.50 75 LYS A C 1
ATOM 612 O O . LYS A 1 75 ? -16.279 13.900 -11.263 1.00 93.50 75 LYS A O 1
ATOM 617 N N . MET A 1 76 ? -14.524 13.265 -10.002 1.00 93.69 76 MET A N 1
ATOM 618 C CA . MET A 1 76 ? -15.283 13.123 -8.760 1.00 93.69 76 MET A CA 1
ATOM 619 C C . MET A 1 76 ? -15.772 14.480 -8.257 1.00 93.69 76 MET A C 1
ATOM 621 O O . MET A 1 76 ? -16.965 14.604 -8.002 1.00 93.69 76 MET A O 1
ATOM 625 N N . ALA A 1 77 ? -14.916 15.505 -8.255 1.00 91.75 77 ALA A N 1
ATOM 626 C CA . ALA A 1 77 ? -15.284 16.867 -7.862 1.00 91.75 77 ALA A CA 1
ATOM 627 C C . ALA A 1 77 ? -16.385 17.496 -8.742 1.00 91.75 77 ALA A C 1
ATOM 629 O O . ALA A 1 77 ? -17.132 18.352 -8.285 1.00 91.75 77 ALA A O 1
ATOM 630 N N . GLN A 1 78 ? -16.510 17.078 -10.007 1.00 92.56 78 GLN A N 1
ATOM 631 C CA . GLN A 1 78 ? -17.578 17.543 -10.905 1.00 92.56 78 GLN A CA 1
ATOM 632 C C . GLN A 1 78 ? -18.908 16.794 -10.739 1.00 92.56 78 GLN A C 1
ATOM 634 O O . GLN A 1 78 ? -19.932 17.255 -11.242 1.00 92.56 78 GLN A O 1
ATOM 639 N N . THR A 1 79 ? -18.892 15.595 -10.155 1.00 91.50 79 THR A N 1
ATOM 640 C CA . THR A 1 79 ? -20.044 14.673 -10.173 1.00 91.50 79 THR A CA 1
ATOM 641 C C . THR A 1 79 ? -20.635 14.385 -8.800 1.00 91.50 79 THR A C 1
ATOM 643 O O . THR A 1 79 ? -21.723 13.819 -8.746 1.00 91.50 79 THR A O 1
ATOM 646 N N . HIS A 1 80 ? -19.934 14.757 -7.731 1.00 90.31 80 HIS A N 1
ATOM 647 C CA . HIS A 1 80 ? -20.306 14.497 -6.345 1.00 90.31 80 HIS A CA 1
ATOM 648 C C . HIS A 1 80 ? -20.125 15.766 -5.518 1.00 90.31 80 HIS A C 1
ATOM 650 O O . HIS A 1 80 ? -19.294 16.616 -5.850 1.00 90.31 80 HIS A O 1
ATOM 656 N N . ASP A 1 81 ? -20.878 15.864 -4.429 1.00 88.88 81 ASP A N 1
ATOM 657 C CA . ASP A 1 81 ? -20.737 16.971 -3.489 1.00 88.88 81 ASP A CA 1
ATOM 658 C C . ASP A 1 81 ? -19.475 16.797 -2.628 1.00 88.88 81 ASP A C 1
ATOM 660 O O . ASP A 1 81 ? -19.013 15.683 -2.376 1.00 88.88 81 ASP A O 1
ATOM 664 N N . GLU A 1 82 ? -18.924 17.903 -2.119 1.00 84.00 82 GLU A N 1
ATOM 665 C CA . GLU A 1 82 ? -17.710 17.890 -1.285 1.00 84.00 82 GLU A CA 1
ATOM 666 C C . GLU A 1 82 ? -17.877 17.025 -0.022 1.00 84.00 82 GLU A C 1
ATOM 668 O O . GLU A 1 82 ? -16.943 16.345 0.397 1.00 84.00 82 GLU A O 1
ATOM 673 N N . SER A 1 83 ? -19.090 16.963 0.541 1.00 83.75 83 SER A N 1
ATOM 674 C CA . SER A 1 83 ? -19.407 16.107 1.692 1.00 83.75 83 SER A CA 1
ATOM 675 C C . SER A 1 83 ? -19.302 14.610 1.401 1.00 83.75 83 SER A C 1
ATOM 677 O O . SER A 1 83 ? -19.220 13.815 2.330 1.00 83.75 83 SER A O 1
ATOM 679 N N . GLU A 1 84 ? -19.339 14.214 0.129 1.00 80.88 84 GLU A N 1
ATOM 680 C CA . GLU A 1 84 ? -19.199 12.824 -0.299 1.00 80.88 84 GLU A CA 1
ATOM 681 C C . GLU A 1 84 ? -17.745 12.445 -0.636 1.00 80.88 84 GLU A C 1
ATOM 683 O O . GLU A 1 84 ? -17.496 11.305 -1.039 1.00 80.88 84 GLU A O 1
ATOM 688 N N . LEU A 1 85 ? -16.802 13.391 -0.538 1.00 85.44 85 LEU A N 1
ATOM 689 C CA . LEU A 1 85 ? -15.382 13.256 -0.891 1.00 85.44 85 LEU A CA 1
ATOM 690 C C . LEU A 1 85 ? -14.480 13.523 0.325 1.00 85.44 85 LEU A C 1
ATOM 692 O O . LEU A 1 85 ? -13.457 14.196 0.234 1.00 85.44 85 LEU A O 1
ATOM 696 N N . ASP A 1 86 ? -14.869 12.986 1.477 1.00 84.00 86 ASP A N 1
ATOM 697 C CA . ASP A 1 86 ? -14.171 13.133 2.756 1.00 84.00 86 ASP A CA 1
ATOM 698 C C . ASP A 1 86 ? -12.822 12.389 2.822 1.00 84.00 86 ASP A C 1
ATOM 700 O O . ASP A 1 86 ? -11.938 12.757 3.602 1.00 84.00 86 ASP A O 1
ATOM 704 N N . VAL A 1 87 ? -12.630 11.371 1.978 1.00 88.62 87 VAL A N 1
ATOM 705 C CA . VAL A 1 87 ? -11.388 10.595 1.883 1.00 88.62 87 VAL A CA 1
ATOM 706 C C . VAL A 1 87 ? -10.499 11.091 0.741 1.00 88.62 87 VAL A C 1
ATOM 708 O O . VAL A 1 87 ? -10.796 10.892 -0.439 1.00 88.62 87 VAL A O 1
ATOM 711 N N . THR A 1 88 ? -9.323 11.623 1.088 1.00 90.50 88 THR A N 1
ATOM 712 C CA . THR A 1 88 ? -8.249 11.883 0.117 1.00 90.50 88 THR A CA 1
ATOM 713 C C . THR A 1 88 ? -7.733 10.566 -0.460 1.00 90.50 88 THR A C 1
ATOM 715 O O . THR A 1 88 ? -7.159 9.743 0.256 1.00 90.50 88 THR A O 1
ATOM 718 N N . PHE A 1 89 ? -7.887 10.373 -1.769 1.00 92.38 89 PHE A N 1
ATOM 719 C CA . PHE A 1 89 ? -7.581 9.112 -2.436 1.00 92.38 89 PHE A CA 1
ATOM 720 C C . PHE A 1 89 ? -6.527 9.273 -3.522 1.00 92.38 89 PHE A C 1
ATOM 722 O O . PHE A 1 89 ? -6.661 10.098 -4.414 1.00 92.38 89 PHE A O 1
ATOM 729 N N . ARG A 1 90 ? -5.503 8.417 -3.492 1.00 92.88 90 ARG A N 1
ATOM 730 C CA . ARG A 1 90 ? -4.501 8.318 -4.557 1.00 92.88 90 ARG A CA 1
ATOM 731 C C . ARG A 1 90 ? -4.282 6.872 -4.947 1.00 92.88 90 ARG A C 1
ATOM 733 O O . ARG A 1 90 ? -4.229 5.997 -4.085 1.00 92.88 90 ARG A O 1
ATOM 740 N N . VAL A 1 91 ? -4.096 6.627 -6.241 1.00 94.12 91 VAL A N 1
ATOM 741 C CA . VAL A 1 91 ? -3.957 5.272 -6.778 1.00 94.12 91 VAL A CA 1
ATOM 742 C C . VAL A 1 91 ? -2.731 5.133 -7.666 1.00 94.12 91 VAL A C 1
ATOM 744 O O . VAL A 1 91 ? -2.360 6.030 -8.422 1.00 94.12 91 VAL A O 1
ATOM 747 N N . MET A 1 92 ? -2.102 3.962 -7.581 1.00 94.62 92 MET A N 1
ATOM 748 C CA . MET A 1 92 ? -0.991 3.585 -8.441 1.00 94.62 92 MET A CA 1
ATOM 749 C C . MET A 1 92 ? -1.359 2.350 -9.269 1.00 94.62 92 MET A C 1
ATOM 751 O O . MET A 1 92 ? -1.314 1.224 -8.777 1.00 94.62 92 MET A O 1
ATOM 755 N N . VAL A 1 93 ? -1.752 2.555 -10.526 1.00 94.94 93 VAL A N 1
ATOM 756 C CA . VAL A 1 93 ? -2.089 1.485 -11.470 1.00 94.94 93 VAL A CA 1
ATOM 757 C C . VAL A 1 93 ? -0.837 1.072 -12.235 1.00 94.94 93 VAL A C 1
ATOM 759 O O . VAL A 1 93 ? -0.280 1.849 -13.006 1.00 94.94 93 VAL A O 1
ATOM 762 N N . LEU A 1 94 ? -0.413 -0.174 -12.030 1.00 94.31 94 LEU A N 1
ATOM 763 C CA . LEU A 1 94 ? 0.878 -0.693 -12.484 1.00 94.31 94 LEU A CA 1
ATOM 764 C C . LEU A 1 94 ? 0.712 -1.937 -13.367 1.00 94.31 94 LEU A C 1
ATOM 766 O O . LEU A 1 94 ? -0.200 -2.741 -13.166 1.00 94.31 94 LEU A O 1
ATOM 770 N N . GLY A 1 95 ? 1.610 -2.126 -14.338 1.00 90.38 95 GLY A N 1
ATOM 771 C CA . GLY A 1 95 ? 1.616 -3.323 -15.180 1.00 90.38 95 GLY A CA 1
ATOM 772 C C . GLY A 1 95 ? 2.236 -4.540 -14.483 1.00 90.38 95 GLY A C 1
ATOM 773 O O . GLY A 1 95 ? 3.425 -4.536 -14.181 1.00 90.38 95 GLY A O 1
ATOM 774 N N . ILE A 1 96 ? 1.476 -5.628 -14.322 1.00 86.88 96 ILE A N 1
ATOM 775 C CA . ILE A 1 96 ? 1.894 -6.846 -13.588 1.00 86.88 96 ILE A CA 1
ATOM 776 C C . ILE A 1 96 ? 3.279 -7.373 -14.025 1.00 86.88 96 ILE A C 1
ATOM 778 O O . ILE A 1 96 ? 4.087 -7.760 -13.191 1.00 86.88 96 ILE A O 1
ATOM 782 N N . ASN A 1 97 ? 3.595 -7.342 -15.323 1.00 87.69 97 ASN A N 1
ATOM 783 C CA . ASN A 1 97 ? 4.813 -7.965 -15.867 1.00 87.69 97 ASN A CA 1
ATOM 784 C C . ASN A 1 97 ? 6.108 -7.159 -15.656 1.00 87.69 97 ASN A C 1
ATOM 786 O O . ASN A 1 97 ? 7.204 -7.679 -15.887 1.00 87.69 97 ASN A O 1
ATOM 790 N N . PHE A 1 98 ? 6.005 -5.889 -15.266 1.00 89.25 98 PHE A N 1
ATOM 791 C CA . PHE A 1 98 ? 7.159 -4.988 -15.155 1.00 89.25 98 PHE A CA 1
ATOM 792 C C . PHE A 1 98 ? 7.579 -4.729 -13.713 1.00 89.25 98 PHE A C 1
ATOM 794 O O . PHE A 1 98 ? 8.705 -4.295 -13.473 1.00 89.25 98 PHE A O 1
ATOM 801 N N . TRP A 1 99 ? 6.704 -5.043 -12.762 1.00 94.06 99 TRP A N 1
ATOM 802 C CA . TRP A 1 99 ? 6.904 -4.769 -11.353 1.00 94.06 99 TRP A CA 1
ATOM 803 C C . TRP A 1 99 ? 7.138 -6.071 -10.581 1.00 94.06 99 TRP A C 1
ATOM 805 O O . TRP A 1 99 ? 6.398 -7.033 -10.771 1.00 94.06 99 TRP A O 1
ATOM 815 N N . PRO A 1 100 ? 8.141 -6.131 -9.687 1.00 92.94 100 PRO A N 1
ATOM 816 C CA . PRO A 1 100 ? 8.401 -7.302 -8.854 1.00 92.94 100 PRO A CA 1
ATOM 817 C C . PRO A 1 100 ? 7.444 -7.327 -7.649 1.00 92.94 100 PRO A C 1
ATOM 819 O O . PRO A 1 100 ? 7.882 -7.340 -6.499 1.00 92.94 100 PRO A O 1
ATOM 822 N N . LEU A 1 101 ? 6.140 -7.254 -7.921 1.00 91.69 101 LEU A N 1
ATOM 823 C CA . LEU A 1 101 ? 5.082 -7.229 -6.917 1.00 91.69 101 LEU A CA 1
ATOM 824 C C . LEU A 1 101 ? 4.315 -8.540 -6.945 1.00 91.69 101 LEU A C 1
ATOM 826 O O . LEU A 1 101 ? 3.968 -9.051 -8.009 1.00 91.69 101 LEU A O 1
ATOM 830 N N . THR A 1 102 ? 4.021 -9.048 -5.757 1.00 88.88 102 THR A N 1
ATOM 831 C CA . THR A 1 102 ? 3.244 -10.271 -5.588 1.00 88.88 102 THR A CA 1
ATOM 832 C C . THR A 1 102 ? 1.885 -9.897 -5.031 1.00 88.88 102 THR A C 1
ATOM 834 O O . THR A 1 102 ? 1.804 -9.238 -3.992 1.00 88.88 102 THR A O 1
ATOM 837 N N . ALA A 1 103 ? 0.827 -10.310 -5.726 1.00 86.69 103 ALA A N 1
ATOM 838 C CA . ALA A 1 103 ? -0.525 -10.172 -5.210 1.00 86.69 103 ALA A CA 1
ATOM 839 C C . ALA A 1 103 ? -0.685 -11.068 -3.968 1.00 86.69 103 ALA A C 1
ATOM 841 O O . ALA A 1 103 ? -0.309 -12.243 -4.031 1.00 86.69 103 ALA A O 1
ATOM 842 N N . PRO A 1 104 ? -1.210 -10.545 -2.848 1.00 84.75 104 PRO A N 1
ATOM 843 C CA . PRO A 1 104 ? -1.522 -11.377 -1.696 1.00 84.75 104 PRO A CA 1
ATOM 844 C C . PRO A 1 104 ? -2.615 -12.393 -2.057 1.00 84.75 104 PRO A C 1
ATOM 846 O O . PRO A 1 104 ? -3.510 -12.107 -2.851 1.00 84.75 104 PRO A O 1
ATOM 849 N N . THR A 1 105 ? -2.524 -13.591 -1.482 1.00 82.12 105 THR A N 1
ATOM 850 C CA . THR A 1 105 ? -3.547 -14.648 -1.602 1.00 82.12 105 THR A CA 1
ATOM 851 C C . THR A 1 105 ? -4.692 -14.467 -0.617 1.00 82.12 105 THR A C 1
ATOM 853 O O . THR A 1 105 ? -5.759 -15.054 -0.791 1.00 82.12 105 THR A O 1
ATOM 856 N N . ASP A 1 106 ? -4.448 -13.678 0.423 1.00 80.38 106 ASP A N 1
ATOM 857 C CA . ASP A 1 106 ? -5.363 -13.505 1.534 1.00 80.38 106 ASP A CA 1
ATOM 858 C C . ASP A 1 106 ? -6.553 -12.644 1.125 1.00 80.38 106 ASP A C 1
ATOM 860 O O . ASP A 1 106 ? -6.463 -11.756 0.269 1.00 80.38 106 ASP A O 1
ATOM 864 N N . LYS A 1 107 ? -7.691 -12.918 1.761 1.00 87.69 107 LYS A N 1
ATOM 865 C CA . LYS A 1 107 ? -8.847 -12.038 1.652 1.00 87.69 107 LYS A CA 1
ATOM 866 C C . LYS A 1 107 ? -8.533 -10.729 2.382 1.00 87.69 107 LYS A C 1
ATOM 868 O O . LYS A 1 107 ? -7.685 -10.660 3.264 1.00 87.69 107 LYS A O 1
ATOM 873 N N . PHE A 1 108 ? -9.211 -9.668 1.973 1.00 94.69 108 PHE A N 1
ATOM 874 C CA . PHE A 1 108 ? -9.167 -8.390 2.665 1.00 94.69 108 PHE A CA 1
ATOM 875 C C . PHE A 1 108 ? -10.568 -7.804 2.623 1.00 94.69 108 PHE A C 1
ATOM 877 O O . PHE A 1 108 ? -11.104 -7.551 1.540 1.00 94.69 108 PHE A O 1
ATOM 884 N N . VAL A 1 109 ? -11.170 -7.646 3.796 1.00 96.31 109 VAL A N 1
ATOM 885 C CA . VAL A 1 109 ? -12.453 -6.969 3.948 1.00 96.31 109 VAL A CA 1
ATOM 886 C C . VAL A 1 109 ? -12.174 -5.474 3.916 1.00 96.31 109 VAL A C 1
ATOM 888 O O . VAL A 1 109 ? -11.439 -4.942 4.744 1.00 96.31 109 VAL A O 1
ATOM 891 N N . ILE A 1 110 ? -12.721 -4.801 2.908 1.00 95.75 110 ILE A N 1
ATOM 892 C CA . ILE A 1 110 ? -12.508 -3.370 2.703 1.00 95.75 110 ILE A CA 1
ATOM 893 C C . ILE A 1 110 ? -13.301 -2.607 3.775 1.00 95.75 110 ILE A C 1
ATOM 895 O O . ILE A 1 110 ? -14.517 -2.800 3.853 1.00 95.75 110 ILE A O 1
ATOM 899 N N . PRO A 1 111 ? -12.657 -1.736 4.577 1.00 95.75 111 PRO A N 1
ATOM 900 C CA . PRO A 1 111 ? -13.356 -0.907 5.552 1.00 95.75 111 PRO A CA 1
ATOM 901 C C . PRO A 1 111 ? -14.474 -0.063 4.941 1.00 95.75 111 PRO A C 1
ATOM 903 O O . PRO A 1 111 ? -14.329 0.459 3.832 1.00 95.75 111 PRO A O 1
ATOM 906 N N . LYS A 1 112 ? -15.569 0.102 5.693 1.00 93.50 112 LYS A N 1
ATOM 907 C CA . LYS A 1 112 ? -16.781 0.811 5.251 1.00 93.50 112 LYS A CA 1
ATOM 908 C C . LYS A 1 112 ? -16.481 2.243 4.807 1.00 93.50 112 LYS A C 1
ATOM 910 O O . LYS A 1 112 ? -17.033 2.676 3.804 1.00 93.50 112 LYS A O 1
ATOM 915 N N . ASP A 1 113 ? -15.568 2.925 5.492 1.00 91.25 113 ASP A N 1
ATOM 916 C CA . ASP A 1 113 ? -15.208 4.322 5.226 1.00 91.25 113 ASP A CA 1
ATOM 917 C C . ASP A 1 113 ? -14.564 4.518 3.845 1.00 91.25 113 ASP A C 1
ATOM 919 O O . ASP A 1 113 ? -14.797 5.519 3.176 1.00 91.25 113 ASP A O 1
ATOM 923 N N . ILE A 1 114 ? -13.781 3.543 3.368 1.00 94.44 114 ILE A N 1
ATOM 924 C CA . ILE A 1 114 ? -13.099 3.639 2.065 1.00 94.44 114 ILE A CA 1
ATOM 925 C C . ILE A 1 114 ? -13.817 2.877 0.946 1.00 94.44 114 ILE A C 1
ATOM 927 O O . ILE A 1 114 ? -13.444 3.001 -0.225 1.00 94.44 114 ILE A O 1
ATOM 931 N N . LEU A 1 115 ? -14.834 2.079 1.284 1.00 94.88 115 LEU A N 1
ATOM 932 C CA . LEU A 1 115 ? -15.575 1.255 0.333 1.00 94.88 115 LEU A CA 1
ATOM 933 C C . LEU A 1 115 ? -16.243 2.087 -0.783 1.00 94.88 115 LEU A C 1
ATOM 935 O O . LEU A 1 115 ? -16.060 1.724 -1.949 1.00 94.88 115 LEU A O 1
ATOM 939 N N . PRO A 1 116 ? -16.922 3.223 -0.509 1.00 94.25 116 PRO A N 1
ATOM 940 C CA . PRO A 1 116 ? -17.500 4.055 -1.566 1.00 94.25 116 PRO A CA 1
ATOM 941 C C . PRO A 1 116 ? -16.449 4.534 -2.572 1.00 94.25 116 PRO A C 1
ATOM 943 O O . PRO A 1 116 ? -16.640 4.440 -3.787 1.00 94.25 116 PRO A O 1
ATOM 946 N N . THR A 1 117 ? -15.299 4.991 -2.079 1.00 94.62 117 THR A N 1
ATOM 947 C CA . THR A 1 117 ? -14.179 5.454 -2.907 1.00 94.62 117 THR A CA 1
ATOM 948 C C . THR A 1 117 ? -13.597 4.324 -3.755 1.00 94.62 117 THR A C 1
ATOM 950 O O . THR A 1 117 ? -13.361 4.501 -4.954 1.00 94.62 117 THR A O 1
ATOM 953 N N . TYR A 1 118 ? -13.435 3.135 -3.169 1.00 95.19 118 TYR A N 1
ATOM 954 C CA . TYR A 1 118 ? -13.019 1.928 -3.884 1.00 95.19 118 TYR A CA 1
ATOM 955 C C . TYR A 1 118 ? -13.973 1.576 -5.037 1.00 95.19 118 TYR A C 1
ATOM 957 O O . TYR A 1 118 ? -13.528 1.305 -6.160 1.00 95.19 118 TYR A O 1
ATOM 965 N N . GLU A 1 119 ? -15.284 1.595 -4.789 1.00 94.88 119 GLU A N 1
ATOM 966 C CA . GLU A 1 119 ? -16.295 1.267 -5.796 1.00 94.88 119 GLU A CA 1
ATOM 967 C C . GLU A 1 119 ? -16.341 2.309 -6.914 1.00 94.88 119 GLU A C 1
ATOM 969 O O . GLU A 1 119 ? -16.383 1.950 -8.097 1.00 94.88 119 GLU A O 1
ATOM 974 N N . ARG A 1 120 ? -16.274 3.599 -6.556 1.00 94.69 120 ARG A N 1
ATOM 975 C CA . ARG A 1 120 ? -16.203 4.712 -7.513 1.00 94.69 120 ARG A CA 1
ATOM 976 C C . ARG A 1 120 ? -15.002 4.565 -8.434 1.00 94.69 120 ARG A C 1
ATOM 978 O O . ARG A 1 120 ? -15.170 4.616 -9.654 1.00 94.69 120 ARG A O 1
ATOM 985 N N . PHE A 1 121 ? -13.815 4.316 -7.879 1.00 96.06 121 PHE A N 1
ATOM 986 C CA . PHE A 1 121 ? -12.617 4.138 -8.692 1.00 96.06 121 PHE A CA 1
ATOM 987 C C . PHE A 1 121 ? -12.700 2.887 -9.573 1.00 96.06 121 PHE A C 1
ATOM 989 O O . PHE A 1 121 ? -12.380 2.943 -10.760 1.00 96.06 121 PHE A O 1
ATOM 996 N N . THR A 1 122 ? -13.188 1.766 -9.035 1.00 94.81 122 THR A N 1
ATOM 997 C CA . THR A 1 122 ? -13.351 0.519 -9.799 1.00 94.81 122 THR A CA 1
ATOM 998 C C . THR A 1 122 ? -14.297 0.711 -10.989 1.00 94.81 122 THR A C 1
ATOM 1000 O O . THR A 1 122 ? -13.993 0.270 -12.101 1.00 94.81 122 THR A O 1
ATOM 1003 N N . ARG A 1 123 ? -15.414 1.424 -10.791 1.00 94.50 123 ARG A N 1
ATOM 1004 C CA . ARG A 1 123 ? -16.360 1.772 -11.859 1.00 94.50 123 ARG A CA 1
ATOM 1005 C C . ARG A 1 123 ? -15.737 2.716 -12.883 1.00 94.50 123 ARG A C 1
ATOM 1007 O O . ARG A 1 123 ? -15.834 2.448 -14.079 1.00 94.50 123 ARG A O 1
ATOM 1014 N N . TYR A 1 124 ? -15.087 3.784 -12.423 1.00 95.25 124 TYR A N 1
ATOM 1015 C CA . TYR A 1 124 ? -14.403 4.751 -13.281 1.00 95.25 124 TYR A CA 1
ATOM 1016 C C . TYR A 1 124 ? -13.367 4.063 -14.175 1.00 95.25 124 TYR A C 1
ATOM 1018 O O . TYR A 1 124 ? -13.422 4.195 -15.397 1.00 95.25 124 TYR A O 1
ATOM 1026 N N . TYR A 1 125 ? -12.488 3.245 -13.587 1.00 95.62 125 TYR A N 1
ATOM 1027 C CA . TYR A 1 125 ? -11.456 2.520 -14.322 1.00 95.62 125 TYR A CA 1
ATOM 1028 C C . TYR A 1 125 ? -12.051 1.551 -15.353 1.00 95.62 125 TYR A C 1
ATOM 1030 O O . TYR A 1 125 ? -11.576 1.481 -16.487 1.00 95.62 125 TYR A O 1
ATOM 1038 N N . GLY A 1 126 ? -13.118 0.831 -14.990 1.00 94.50 126 GLY A N 1
ATOM 1039 C CA . GLY A 1 126 ? -13.804 -0.095 -15.894 1.00 94.50 126 GLY A CA 1
ATOM 1040 C C . GLY A 1 126 ? -14.431 0.582 -17.119 1.00 94.50 126 GLY A C 1
ATOM 1041 O O . GLY A 1 126 ? -14.471 -0.020 -18.192 1.00 94.50 126 GLY A O 1
ATOM 1042 N N . GLN A 1 127 ? -14.876 1.836 -16.990 1.00 93.50 127 GLN A N 1
ATOM 1043 C CA . GLN A 1 127 ? -15.435 2.608 -18.106 1.00 93.50 127 GLN A CA 1
ATOM 1044 C C . GLN A 1 127 ? -14.360 3.045 -19.107 1.00 93.50 127 GLN A C 1
ATOM 1046 O O . GLN A 1 127 ? -14.558 2.915 -20.315 1.00 93.50 127 GLN A O 1
ATOM 1051 N N . ILE A 1 128 ? -13.217 3.531 -18.614 1.00 93.56 128 ILE A N 1
ATOM 1052 C CA . ILE A 1 128 ? -12.126 4.044 -19.460 1.00 93.56 128 ILE A CA 1
ATOM 1053 C C . ILE A 1 128 ? -11.221 2.933 -20.018 1.00 93.56 128 ILE A C 1
ATOM 1055 O O . ILE A 1 128 ? -10.562 3.115 -21.043 1.00 93.56 128 ILE A O 1
ATOM 1059 N N . HIS A 1 129 ? -11.175 1.770 -19.363 1.00 92.19 129 HIS A N 1
ATOM 1060 C CA . HIS A 1 129 ? -10.307 0.651 -19.724 1.00 92.19 129 HIS A CA 1
ATOM 1061 C C . HIS A 1 129 ? -11.080 -0.668 -19.782 1.00 92.19 129 HIS A C 1
ATOM 1063 O O . HIS A 1 129 ? -10.885 -1.579 -18.973 1.00 92.19 129 HIS A O 1
ATOM 1069 N N . GLN A 1 130 ? -11.933 -0.785 -20.799 1.00 90.62 130 GLN A N 1
ATOM 1070 C CA . GLN A 1 130 ? -12.731 -1.985 -21.039 1.00 90.62 130 GLN A CA 1
ATOM 1071 C C . GLN A 1 130 ? -11.849 -3.232 -21.210 1.00 90.62 130 GLN A C 1
ATOM 1073 O O . GLN A 1 130 ? -10.810 -3.206 -21.873 1.00 90.62 130 GLN A O 1
ATOM 1078 N N . GLY A 1 131 ? -12.264 -4.335 -20.585 1.00 89.00 131 GLY A N 1
ATOM 1079 C CA . GLY A 1 131 ? -11.556 -5.617 -20.638 1.00 89.00 131 GLY A CA 1
ATOM 1080 C C . GLY A 1 131 ? -10.353 -5.740 -19.695 1.00 89.00 131 GLY A C 1
ATOM 1081 O O . GLY A 1 131 ? -9.723 -6.797 -19.668 1.00 89.00 131 GLY A O 1
ATOM 1082 N N . ARG A 1 132 ? -10.027 -4.713 -18.895 1.00 91.44 132 ARG A N 1
ATOM 1083 C CA . ARG A 1 132 ? -8.989 -4.804 -17.855 1.00 91.44 132 ARG A CA 1
ATOM 1084 C C . ARG A 1 132 ? -9.602 -5.070 -16.483 1.00 91.44 132 ARG A C 1
ATOM 1086 O O . ARG A 1 132 ? -10.607 -4.472 -16.117 1.00 91.44 132 ARG A O 1
ATOM 1093 N N . LYS A 1 133 ? -8.954 -5.937 -15.700 1.00 89.25 133 LYS A N 1
ATOM 1094 C CA . LYS A 1 133 ? -9.316 -6.223 -14.305 1.00 89.25 133 LYS A CA 1
ATOM 1095 C C . LYS A 1 133 ? -8.237 -5.689 -13.368 1.00 89.25 133 LYS A C 1
ATOM 1097 O O . LYS A 1 133 ? -7.060 -5.990 -13.553 1.00 89.25 133 LYS A O 1
ATOM 1102 N N . LEU A 1 134 ? -8.645 -4.925 -12.358 1.00 92.81 134 LEU A N 1
ATOM 1103 C CA . LEU A 1 134 ? -7.752 -4.456 -11.301 1.00 92.81 134 LEU A CA 1
ATOM 1104 C C . LEU A 1 134 ? -7.547 -5.550 -10.249 1.00 92.81 134 LEU A C 1
ATOM 1106 O O . LEU A 1 134 ? -8.492 -6.228 -9.849 1.00 92.81 134 LEU A O 1
ATOM 1110 N N . THR A 1 135 ? -6.305 -5.693 -9.792 1.00 92.69 135 THR A N 1
ATOM 1111 C CA . THR A 1 135 ? -5.950 -6.478 -8.604 1.00 92.69 135 THR A CA 1
ATOM 1112 C C . THR A 1 135 ? -5.340 -5.515 -7.602 1.00 92.69 135 THR A C 1
ATOM 1114 O O . THR A 1 135 ? -4.350 -4.858 -7.911 1.00 92.69 135 THR A O 1
ATOM 1117 N N . TRP A 1 136 ? -5.954 -5.396 -6.430 1.00 93.19 136 TRP A N 1
ATOM 1118 C CA . TRP A 1 136 ? -5.527 -4.457 -5.399 1.00 93.19 136 TRP A CA 1
ATOM 1119 C C . TRP A 1 136 ? -4.468 -5.101 -4.513 1.00 93.19 136 TRP A C 1
ATOM 1121 O O . TRP A 1 136 ? -4.657 -6.215 -4.031 1.00 93.19 136 TRP A O 1
ATOM 1131 N N . LEU A 1 137 ? -3.356 -4.399 -4.300 1.00 94.44 137 LEU A N 1
ATOM 1132 C CA . LEU A 1 137 ? -2.274 -4.872 -3.444 1.00 94.44 137 LEU A CA 1
ATOM 1133 C C . LEU A 1 137 ? -2.231 -4.077 -2.133 1.00 94.44 137 LEU A C 1
ATOM 1135 O O . LEU A 1 137 ? -1.396 -3.193 -1.944 1.00 94.44 137 LEU A O 1
ATOM 1139 N N . TRP A 1 138 ? -3.145 -4.408 -1.220 1.00 93.31 138 TRP A N 1
ATOM 1140 C CA . TRP A 1 138 ? -3.322 -3.730 0.072 1.00 93.31 138 TRP A CA 1
ATOM 1141 C C . TRP A 1 138 ? -2.075 -3.755 0.965 1.00 93.31 138 TRP A C 1
ATOM 1143 O O . TRP A 1 138 ? -1.848 -2.837 1.749 1.00 93.31 138 TRP A O 1
ATOM 1153 N N . ASN A 1 139 ? -1.223 -4.767 0.807 1.00 91.81 139 ASN A N 1
ATOM 1154 C CA . ASN A 1 139 ? 0.049 -4.892 1.516 1.00 91.81 139 ASN A CA 1
ATOM 1155 C C . ASN A 1 139 ? 1.079 -3.807 1.150 1.00 91.81 139 ASN A C 1
ATOM 1157 O O . ASN A 1 139 ? 2.021 -3.595 1.912 1.00 91.81 139 ASN A O 1
ATOM 1161 N N . TYR A 1 140 ? 0.921 -3.127 0.010 1.00 92.38 140 TYR A N 1
ATOM 1162 C CA . TYR A 1 140 ? 1.768 -1.994 -0.386 1.00 92.38 140 TYR A CA 1
AT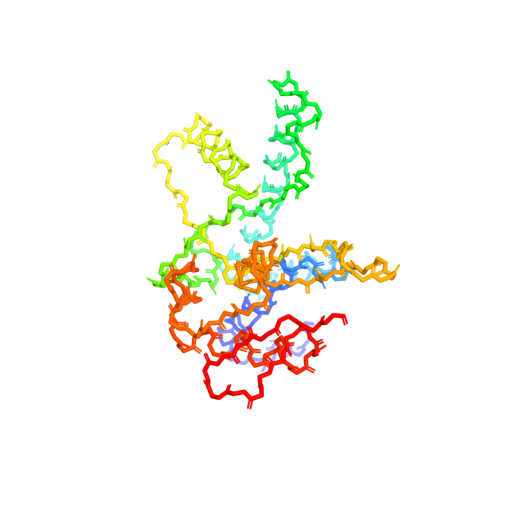OM 1163 C C . TYR A 1 140 ? 1.090 -0.634 -0.180 1.00 92.38 140 TYR A C 1
ATOM 1165 O O . TYR A 1 140 ? 1.740 0.400 -0.347 1.00 92.38 140 TYR A O 1
ATOM 1173 N N . SER A 1 141 ? -0.191 -0.629 0.190 1.00 92.69 141 SER A N 1
ATOM 1174 C CA . SER A 1 141 ? -0.961 0.588 0.419 1.00 92.69 141 SER A CA 1
ATOM 1175 C C . SER A 1 141 ? -0.607 1.243 1.754 1.00 92.69 141 SER A C 1
ATOM 1177 O O . SER A 1 141 ? -0.339 0.579 2.761 1.00 92.69 141 SER A O 1
ATOM 1179 N N . LYS A 1 142 ? -0.629 2.576 1.749 1.00 93.56 142 LYS A N 1
ATOM 1180 C CA . LYS A 1 142 ? -0.349 3.450 2.889 1.00 93.56 142 LYS A CA 1
ATOM 1181 C C . LYS A 1 142 ? -1.568 4.335 3.129 1.00 93.56 142 LYS A C 1
ATOM 1183 O O . LYS A 1 142 ? -2.130 4.854 2.171 1.00 93.56 142 LYS A O 1
ATOM 1188 N N . ASN A 1 143 ? -1.928 4.524 4.391 1.00 95.25 143 ASN A N 1
ATOM 1189 C CA . ASN A 1 143 ? -3.089 5.298 4.814 1.00 95.25 143 ASN A CA 1
ATOM 1190 C C . ASN A 1 143 ? -2.689 6.238 5.950 1.00 95.25 143 ASN A C 1
ATOM 1192 O O . ASN A 1 143 ? -1.708 5.997 6.663 1.00 95.25 143 ASN A O 1
ATOM 1196 N N . GLU A 1 144 ? -3.464 7.300 6.116 1.00 95.50 144 GLU A N 1
ATOM 1197 C CA . GLU A 1 144 ? -3.312 8.268 7.194 1.00 95.50 144 GLU A CA 1
ATOM 1198 C C . GLU A 1 144 ? -4.640 8.366 7.939 1.00 95.50 144 GLU A C 1
ATOM 1200 O O . GLU A 1 144 ? -5.663 8.698 7.349 1.00 95.50 144 GLU A O 1
ATOM 1205 N N . LEU A 1 145 ? -4.623 8.041 9.231 1.00 95.00 145 LEU A N 1
ATOM 1206 C CA . LEU A 1 145 ? -5.795 8.101 10.100 1.00 95.00 145 LEU A CA 1
ATOM 1207 C C . LEU A 1 145 ? -5.616 9.223 11.110 1.00 95.00 145 LEU A C 1
ATOM 1209 O O . LEU A 1 145 ? -4.569 9.325 11.747 1.00 95.00 145 LEU A O 1
ATOM 1213 N N . ARG A 1 146 ? -6.638 10.057 11.284 1.00 94.50 146 ARG A N 1
ATOM 1214 C CA . ARG A 1 146 ? -6.643 11.093 12.319 1.00 94.50 146 ARG A CA 1
ATOM 1215 C C . ARG A 1 146 ? -7.317 10.553 13.576 1.00 94.50 146 ARG A C 1
ATOM 1217 O O . ARG A 1 146 ? -8.459 10.110 13.514 1.00 94.50 146 ARG A O 1
ATOM 1224 N N . THR A 1 147 ? -6.637 10.640 14.717 1.00 92.94 147 THR A N 1
ATOM 1225 C CA . THR A 1 147 ? -7.225 10.258 16.005 1.00 92.94 147 THR A CA 1
ATOM 1226 C C . THR A 1 147 ? -8.194 11.333 16.490 1.00 92.94 147 THR A C 1
ATOM 1228 O O . THR A 1 147 ? -7.899 12.529 16.422 1.00 92.94 147 THR A O 1
ATOM 1231 N N . ASN A 1 148 ? -9.340 10.894 17.011 1.00 90.50 148 ASN A N 1
ATOM 1232 C CA . ASN A 1 148 ? -10.346 11.770 17.619 1.00 90.50 148 ASN A CA 1
ATOM 1233 C C . ASN A 1 148 ? -10.655 11.419 19.085 1.00 90.50 148 ASN A C 1
ATOM 1235 O O . ASN A 1 148 ? -11.330 12.196 19.750 1.00 90.50 148 ASN A O 1
ATOM 1239 N N . TYR A 1 149 ? -10.158 10.283 19.586 1.00 86.31 149 TYR A N 1
ATOM 1240 C CA . TYR A 1 149 ? -10.395 9.819 20.958 1.00 86.31 149 TYR A CA 1
ATOM 1241 C C . TYR A 1 149 ? -9.367 10.360 21.969 1.00 86.31 149 TYR A C 1
ATOM 1243 O O . TYR A 1 149 ? -9.638 10.427 23.163 1.00 86.31 149 TYR A O 1
ATOM 1251 N N . LEU A 1 150 ? -8.200 10.799 21.486 1.00 87.75 150 LEU A N 1
ATOM 1252 C CA . LEU A 1 150 ? -7.137 11.384 22.302 1.00 87.75 150 LEU A CA 1
ATOM 1253 C C . LEU A 1 150 ? -7.351 12.887 22.503 1.00 87.75 150 LEU A C 1
ATOM 1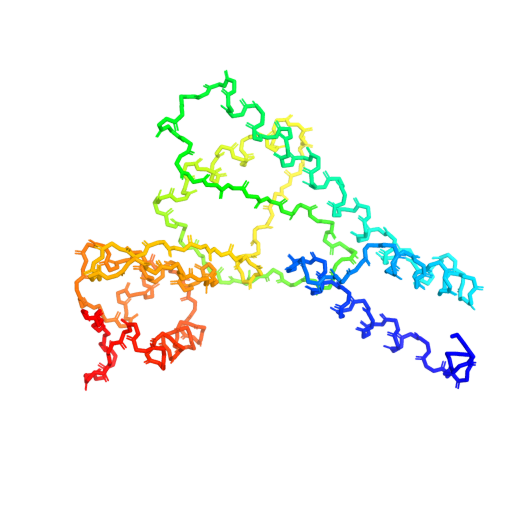255 O O . LEU A 1 150 ? -7.886 13.579 21.635 1.00 87.75 150 LEU A O 1
ATOM 1259 N N . LYS A 1 151 ? -6.839 13.416 23.622 1.00 88.44 151 LYS A N 1
ATOM 1260 C CA . LYS A 1 151 ? -6.832 14.864 23.898 1.00 88.44 151 LYS A CA 1
ATOM 1261 C C . LYS A 1 151 ? -6.115 15.658 22.800 1.00 88.44 151 LYS A C 1
ATOM 1263 O O . LYS A 1 151 ? -6.584 16.721 22.401 1.00 88.44 151 LYS A O 1
ATOM 1268 N N . GLU A 1 152 ? -4.983 15.137 22.332 1.00 91.06 152 GLU A N 1
ATOM 1269 C CA . GLU A 1 152 ? -4.230 15.691 21.209 1.00 91.06 152 GLU A CA 1
ATOM 1270 C C . GLU A 1 152 ? -4.562 14.921 19.928 1.00 91.06 152 GLU A C 1
ATOM 1272 O O . GLU A 1 152 ? -4.665 13.692 19.924 1.00 91.06 152 GLU A O 1
ATOM 1277 N N . LYS A 1 153 ? -4.708 15.646 18.817 1.00 90.88 153 LYS A N 1
ATOM 1278 C CA . LYS A 1 153 ? -4.990 15.034 17.515 1.00 90.88 153 LYS A CA 1
ATOM 1279 C C . LYS A 1 153 ? -3.691 14.564 16.874 1.00 90.88 153 LYS A C 1
ATOM 1281 O O . LYS A 1 153 ? -2.868 15.384 16.468 1.00 90.88 153 LYS A O 1
ATOM 1286 N N . TYR A 1 154 ? -3.543 13.256 16.721 1.00 92.75 154 TYR A N 1
ATOM 1287 C CA . TYR A 1 154 ? -2.425 12.636 16.020 1.00 92.75 154 TYR A CA 1
ATOM 1288 C C . TYR A 1 154 ? -2.850 12.170 14.628 1.00 92.75 154 TYR A C 1
ATOM 1290 O O . TYR A 1 154 ? -4.020 11.881 14.375 1.00 92.75 154 TYR A O 1
ATOM 1298 N N . ILE A 1 155 ? -1.879 12.095 13.717 1.00 94.94 155 ILE A N 1
ATOM 1299 C CA . ILE A 1 155 ? -2.047 11.474 12.402 1.00 94.94 155 ILE A CA 1
ATOM 1300 C C . ILE A 1 155 ? -1.218 10.194 12.393 1.00 94.94 155 ILE A C 1
ATOM 1302 O O . ILE A 1 155 ? 0.013 10.230 12.419 1.00 94.94 155 ILE A O 1
ATOM 1306 N N . LEU A 1 156 ? -1.902 9.056 12.370 1.00 94.94 156 LEU A N 1
ATOM 1307 C CA . LEU A 1 156 ? -1.307 7.734 12.291 1.00 94.94 156 LEU A CA 1
ATOM 1308 C C . LEU A 1 156 ? -1.077 7.378 10.827 1.00 94.94 156 LEU A C 1
ATOM 1310 O O . LEU A 1 156 ? -2.010 7.102 10.076 1.00 94.94 156 LEU A O 1
ATOM 1314 N N . THR A 1 157 ? 0.188 7.350 10.430 1.00 95.19 157 THR A N 1
ATOM 1315 C CA . THR A 1 157 ? 0.593 6.753 9.159 1.00 95.19 157 THR A CA 1
ATOM 1316 C C . THR A 1 157 ? 0.671 5.237 9.315 1.00 95.19 157 THR A C 1
ATOM 1318 O O . THR A 1 157 ? 1.510 4.743 10.068 1.00 95.19 157 THR A O 1
ATOM 1321 N N . CYS A 1 158 ? -0.168 4.494 8.596 1.00 95.31 158 CYS A N 1
ATOM 1322 C CA . CYS A 1 158 ? -0.295 3.047 8.762 1.00 95.31 158 CYS A CA 1
ATOM 1323 C C . CYS A 1 158 ? -0.495 2.299 7.431 1.00 95.31 158 CYS A C 1
ATOM 1325 O O . CYS A 1 158 ? -0.802 2.892 6.395 1.00 95.31 158 CYS A O 1
ATOM 1327 N N . SER A 1 159 ? -0.288 0.981 7.437 1.00 95.38 159 SER A N 1
ATOM 1328 C CA . SER A 1 159 ? -0.632 0.111 6.302 1.00 95.38 159 SER A CA 1
ATOM 1329 C C . SER A 1 159 ? -2.146 -0.109 6.206 1.00 95.38 159 SER A C 1
ATOM 1331 O O . SER A 1 159 ? -2.873 0.139 7.167 1.00 95.38 159 SER A O 1
ATOM 1333 N N . SER A 1 160 ? -2.653 -0.612 5.074 1.00 95.44 160 SER A N 1
ATOM 1334 C CA . SER A 1 160 ? -4.096 -0.918 4.958 1.00 95.44 160 SER A CA 1
ATOM 1335 C C . SER A 1 160 ? -4.552 -2.020 5.907 1.00 95.44 160 SER A C 1
ATOM 1337 O O . SER A 1 160 ? -5.695 -2.000 6.350 1.00 95.44 160 SER A O 1
ATOM 1339 N N . TYR A 1 161 ? -3.657 -2.936 6.275 1.00 96.19 161 TYR A N 1
ATOM 1340 C CA . TYR A 1 161 ? -3.945 -3.970 7.267 1.00 96.19 161 TYR A CA 1
ATOM 1341 C C . TYR A 1 161 ? -4.072 -3.392 8.675 1.00 96.19 161 TYR A C 1
ATOM 1343 O O . TYR A 1 161 ? -4.998 -3.736 9.397 1.00 96.19 161 TYR A O 1
ATOM 1351 N N . GLN A 1 162 ? -3.187 -2.462 9.044 1.00 97.06 162 GLN A N 1
ATOM 1352 C CA . GLN A 1 162 ? -3.302 -1.737 10.310 1.00 97.06 162 GLN A CA 1
ATOM 1353 C C . GLN A 1 162 ? -4.565 -0.878 10.346 1.00 97.06 162 GLN A C 1
ATOM 1355 O O . GLN A 1 162 ? -5.280 -0.907 11.339 1.00 97.06 162 GLN A O 1
ATOM 1360 N N . MET A 1 163 ? -4.872 -0.161 9.262 1.00 97.06 163 MET A N 1
ATOM 1361 C CA . MET A 1 163 ? -6.106 0.616 9.158 1.00 97.06 163 MET A CA 1
ATOM 1362 C C . MET A 1 163 ? -7.341 -0.261 9.357 1.00 97.06 163 MET A C 1
ATOM 1364 O O . MET A 1 163 ? -8.194 0.104 10.153 1.00 97.06 163 MET A O 1
ATOM 1368 N N . ALA A 1 164 ? -7.423 -1.410 8.675 1.00 96.88 164 ALA A N 1
ATOM 1369 C CA . ALA A 1 164 ? -8.571 -2.310 8.773 1.00 96.88 164 ALA A CA 1
ATOM 1370 C C . ALA A 1 164 ? -8.835 -2.795 10.205 1.00 96.88 164 ALA A C 1
ATOM 1372 O O . ALA A 1 164 ? -9.996 -2.948 10.571 1.00 96.88 164 ALA A O 1
ATOM 1373 N N . VAL A 1 165 ? -7.777 -2.990 11.001 1.00 97.19 165 VAL A N 1
ATOM 1374 C CA . VAL A 1 165 ? -7.870 -3.290 12.438 1.00 97.19 165 VAL A CA 1
ATOM 1375 C C . VAL A 1 165 ? -8.317 -2.058 13.225 1.00 97.19 165 VAL A C 1
ATOM 1377 O O . VAL A 1 165 ? -9.279 -2.131 13.977 1.00 97.19 165 VAL A O 1
ATOM 1380 N N . LEU A 1 166 ? -7.647 -0.917 13.041 1.00 96.75 166 LEU A N 1
ATOM 1381 C CA . LEU A 1 166 ? -7.886 0.288 13.841 1.00 96.75 166 LEU A CA 1
ATOM 1382 C C . LEU A 1 166 ? -9.307 0.834 13.697 1.00 96.75 166 LEU A C 1
ATOM 1384 O O . LEU A 1 166 ? -9.871 1.296 14.680 1.00 96.75 166 LEU A O 1
ATOM 1388 N N . VAL A 1 167 ? -9.904 0.756 12.506 1.00 95.88 167 VAL A N 1
ATOM 1389 C CA . VAL A 1 167 ? -11.279 1.238 12.306 1.00 95.88 167 VAL A CA 1
ATOM 1390 C C . VAL A 1 167 ? -12.331 0.392 13.028 1.00 95.88 167 VAL A C 1
ATOM 1392 O O . VAL A 1 167 ? -13.416 0.904 13.280 1.00 95.88 167 VAL A O 1
ATOM 1395 N N . GLN A 1 168 ? -12.034 -0.865 13.396 1.00 96.69 168 GLN A N 1
ATOM 1396 C CA . GLN A 1 168 ? -12.971 -1.682 14.185 1.00 96.69 168 GLN A CA 1
ATOM 1397 C C . GLN A 1 168 ? -13.181 -1.089 15.581 1.00 96.69 168 GLN A C 1
ATOM 1399 O O . GLN A 1 168 ? -14.257 -1.219 16.156 1.00 96.69 168 GLN A O 1
ATOM 1404 N N . TYR A 1 169 ? -12.177 -0.372 16.094 1.00 95.94 169 TYR A N 1
ATOM 1405 C CA . TYR A 1 169 ? -12.233 0.258 17.407 1.00 95.94 169 TYR A CA 1
ATOM 1406 C C . TYR A 1 169 ? -13.030 1.572 17.436 1.00 95.94 169 TYR A C 1
ATOM 1408 O O . TYR A 1 169 ? -13.117 2.225 18.469 1.00 95.94 169 TYR A O 1
ATOM 1416 N N . ASN A 1 170 ? -13.632 1.978 16.313 1.00 94.62 170 ASN A N 1
ATOM 1417 C CA . ASN A 1 170 ? -14.608 3.069 16.324 1.00 94.62 170 ASN A CA 1
ATOM 1418 C C . ASN A 1 170 ? -15.940 2.636 16.961 1.00 94.62 170 ASN A C 1
ATOM 1420 O O . ASN A 1 170 ? -16.652 3.482 17.498 1.00 94.62 170 ASN A O 1
ATOM 1424 N N . ASP A 1 171 ? -16.262 1.339 16.896 1.00 94.19 171 ASP A N 1
ATOM 1425 C CA . ASP A 1 171 ? -17.512 0.763 17.405 1.00 94.19 171 ASP A CA 1
ATOM 1426 C C . ASP A 1 171 ? -17.293 -0.112 18.659 1.00 94.19 171 ASP A C 1
ATOM 1428 O O . ASP A 1 171 ? -18.259 -0.507 19.322 1.00 94.19 171 ASP A O 1
ATOM 1432 N N . HIS A 1 172 ? -16.037 -0.440 18.985 1.00 94.25 172 HIS A N 1
ATOM 1433 C CA . HIS A 1 172 ? -15.654 -1.412 20.013 1.00 94.25 172 HIS A CA 1
ATOM 1434 C C . HIS A 1 172 ? -14.420 -0.943 20.795 1.00 94.25 172 HIS A C 1
ATOM 1436 O O . HIS A 1 172 ? -13.453 -0.491 20.198 1.00 94.25 172 HIS A O 1
ATOM 1442 N N . ASP A 1 173 ? -14.402 -1.121 22.116 1.00 92.44 173 ASP A N 1
ATOM 1443 C CA . ASP A 1 173 ? -13.217 -0.802 22.933 1.00 92.44 173 ASP A CA 1
ATOM 1444 C C . ASP A 1 173 ? -12.264 -2.002 23.076 1.00 92.44 173 ASP A C 1
ATOM 1446 O O . ASP A 1 173 ? -11.060 -1.833 23.264 1.00 92.44 173 ASP A O 1
ATOM 1450 N N . THR A 1 174 ? -12.797 -3.216 22.925 1.00 95.75 174 THR A N 1
ATOM 1451 C CA . THR A 1 174 ? -12.104 -4.486 23.158 1.00 95.75 174 THR A CA 1
ATOM 1452 C C . THR A 1 174 ? -12.495 -5.491 22.086 1.00 95.75 174 THR A C 1
ATOM 1454 O O . THR A 1 174 ? -13.683 -5.675 21.824 1.00 95.75 174 THR A O 1
ATOM 1457 N N . LEU A 1 175 ? -11.506 -6.160 21.490 1.00 97.12 175 LEU A N 1
ATOM 1458 C CA . LEU A 1 175 ? -11.716 -7.178 20.459 1.00 97.12 175 LEU A CA 1
ATOM 1459 C C . LEU A 1 175 ? -10.780 -8.372 20.645 1.00 97.12 175 LEU A C 1
ATOM 1461 O O . LEU A 1 175 ? -9.598 -8.216 20.950 1.00 97.12 175 LEU A O 1
ATOM 1465 N N . SER A 1 176 ? -11.300 -9.572 20.419 1.00 97.12 176 SER A N 1
ATOM 1466 C CA . SER A 1 176 ? -10.511 -10.802 20.366 1.00 97.12 176 SER A CA 1
ATOM 1467 C C . SER A 1 176 ? -9.828 -10.996 19.007 1.00 97.12 176 SER A C 1
ATOM 1469 O O . SER A 1 176 ? -10.212 -10.415 17.987 1.00 97.12 176 SER A O 1
ATOM 1471 N N . LEU A 1 177 ? -8.811 -11.860 18.970 1.00 96.75 177 LEU A N 1
ATOM 1472 C CA . LEU A 1 177 ? -8.116 -12.220 17.735 1.00 96.75 177 LEU A CA 1
ATOM 1473 C C . LEU A 1 177 ? -9.071 -12.809 16.686 1.00 96.75 177 LEU A C 1
ATOM 1475 O O . LEU A 1 177 ? -8.942 -12.487 15.507 1.00 96.75 177 LEU A O 1
ATOM 1479 N N . ASP A 1 178 ? -10.020 -13.649 17.102 1.00 96.31 178 ASP A N 1
ATOM 1480 C CA . ASP A 1 178 ? -10.964 -14.305 16.192 1.00 96.31 178 ASP A CA 1
ATOM 1481 C C . ASP A 1 178 ? -11.978 -13.312 15.599 1.00 96.31 178 ASP A C 1
ATOM 1483 O O . ASP A 1 178 ? -12.248 -13.359 14.397 1.00 96.31 178 ASP A O 1
ATOM 1487 N N . GLU A 1 179 ? -12.460 -12.348 16.389 1.00 96.94 179 GLU A N 1
ATOM 1488 C CA . GLU A 1 179 ? -13.315 -11.261 15.887 1.00 96.94 179 GLU A CA 1
ATOM 1489 C C . GLU A 1 179 ? -12.570 -10.396 14.863 1.00 96.94 179 GLU A C 1
ATOM 1491 O O . GLU A 1 179 ? -13.106 -10.065 13.804 1.00 96.94 179 GLU A O 1
ATOM 1496 N N . LEU A 1 180 ? -11.300 -10.077 15.130 1.00 97.06 180 LEU A N 1
ATOM 1497 C CA . LEU A 1 180 ? -10.461 -9.317 14.203 1.00 97.06 180 LEU A CA 1
ATOM 1498 C C . LEU A 1 180 ? -10.152 -10.098 12.916 1.00 97.06 180 LEU A C 1
ATOM 1500 O O . LEU A 1 180 ? -10.074 -9.496 11.839 1.00 97.06 180 LEU A O 1
ATOM 1504 N N . LEU A 1 181 ? -9.993 -11.423 12.995 1.00 95.94 181 LEU A N 1
ATOM 1505 C CA . LEU A 1 181 ? -9.835 -12.287 11.820 1.00 95.94 181 LEU A CA 1
ATOM 1506 C C . LEU A 1 181 ? -11.066 -12.225 10.919 1.00 95.94 181 LEU A C 1
ATOM 1508 O O . LEU A 1 181 ? -10.929 -12.039 9.708 1.00 95.94 181 LEU A O 1
ATOM 1512 N N . GLU A 1 182 ? -12.259 -12.351 11.499 1.00 96.00 182 GLU A N 1
ATOM 1513 C CA . GLU A 1 182 ? -13.512 -12.299 10.748 1.00 96.00 182 GLU A CA 1
ATOM 1514 C C . GLU A 1 182 ? -13.759 -10.905 10.155 1.00 96.00 182 GLU A C 1
ATOM 1516 O O . GLU A 1 182 ? -14.043 -10.781 8.960 1.00 96.00 182 GLU A O 1
ATOM 1521 N N . ALA A 1 183 ? -13.575 -9.853 10.956 1.00 96.12 183 ALA A N 1
ATOM 1522 C CA . ALA A 1 183 ? -13.849 -8.479 10.551 1.00 96.12 183 ALA A CA 1
ATOM 1523 C C . ALA A 1 183 ? -12.913 -7.975 9.442 1.00 96.12 183 ALA A C 1
ATOM 1525 O O . ALA A 1 183 ? -13.334 -7.209 8.574 1.00 96.12 183 ALA A O 1
ATOM 1526 N N . THR A 1 184 ? -11.642 -8.394 9.450 1.00 96.12 184 THR A N 1
ATOM 1527 C CA . THR A 1 184 ? -10.633 -7.905 8.492 1.00 96.12 184 THR A CA 1
ATOM 1528 C C . THR A 1 184 ? -10.378 -8.861 7.327 1.00 96.12 184 THR A C 1
ATOM 1530 O O . THR A 1 184 ? -9.930 -8.432 6.259 1.00 96.12 184 THR A O 1
ATOM 1533 N N . GLY A 1 185 ? -10.641 -10.158 7.506 1.00 95.19 185 GLY A N 1
ATOM 1534 C CA . GLY A 1 185 ? -10.349 -11.214 6.533 1.00 95.19 185 GLY A CA 1
ATOM 1535 C C . GLY A 1 185 ? -8.858 -11.496 6.309 1.00 95.19 185 GLY A C 1
ATOM 1536 O O . GLY A 1 185 ? -8.529 -12.288 5.424 1.00 95.19 185 GLY A O 1
ATOM 1537 N N . ILE A 1 186 ? -7.973 -10.855 7.079 1.00 95.25 186 ILE A N 1
ATOM 1538 C CA . ILE A 1 186 ? -6.515 -11.001 6.999 1.00 95.25 186 ILE A CA 1
ATOM 1539 C C . ILE A 1 186 ? -6.110 -12.373 7.560 1.00 95.25 186 ILE A C 1
ATOM 1541 O O . ILE A 1 186 ? -6.719 -12.873 8.503 1.00 95.25 186 ILE A O 1
ATOM 1545 N N . SER A 1 187 ? -5.065 -12.992 7.002 1.00 94.44 187 SER A N 1
ATOM 1546 C CA . SER A 1 187 ? -4.522 -14.253 7.525 1.00 94.44 187 SER A CA 1
ATOM 1547 C C . SER A 1 187 ? -3.994 -14.102 8.955 1.00 94.44 187 SER A C 1
ATOM 1549 O O . SER A 1 187 ? -3.446 -13.062 9.333 1.00 94.44 187 SER A O 1
ATOM 1551 N N . LYS A 1 188 ? -4.115 -15.163 9.761 1.00 94.69 188 LYS A N 1
ATOM 1552 C CA . LYS A 1 188 ? -3.700 -15.156 11.173 1.00 94.69 188 LYS A CA 1
ATOM 1553 C C . LYS A 1 188 ? -2.228 -14.807 11.346 1.00 94.69 188 LYS A C 1
ATOM 1555 O O . LYS A 1 188 ? -1.881 -14.044 12.245 1.00 94.69 188 LYS A O 1
ATOM 1560 N N . GLU A 1 189 ? -1.371 -15.292 10.455 1.00 93.88 189 GLU A N 1
ATOM 1561 C CA . GLU A 1 189 ? 0.064 -15.024 10.485 1.00 93.88 189 GLU A CA 1
ATOM 1562 C C . GLU A 1 189 ? 0.373 -13.531 10.311 1.00 93.88 189 GLU A C 1
ATOM 1564 O O . GLU A 1 189 ? 1.239 -12.996 11.007 1.00 93.88 189 GLU A O 1
ATOM 1569 N N . ILE A 1 190 ? -0.334 -12.847 9.405 1.00 94.00 190 ILE A N 1
ATOM 1570 C CA . ILE A 1 190 ? -0.152 -11.412 9.163 1.00 94.00 190 ILE A CA 1
ATOM 1571 C C . ILE A 1 190 ? -0.823 -10.598 10.268 1.00 94.00 190 ILE A C 1
ATOM 1573 O O . ILE A 1 190 ? -0.233 -9.633 10.755 1.00 94.00 190 ILE A O 1
ATOM 1577 N N . LEU A 1 191 ? -2.028 -10.983 10.691 1.00 95.94 191 LEU A N 1
ATOM 1578 C CA . LEU A 1 191 ? -2.786 -10.246 11.696 1.00 95.94 191 LEU A CA 1
ATOM 1579 C C . LEU A 1 191 ? -2.037 -10.183 13.033 1.00 95.94 191 LEU A C 1
ATOM 1581 O O . LEU A 1 191 ? -1.905 -9.103 13.601 1.00 95.94 191 LEU A O 1
ATOM 1585 N N . VAL A 1 192 ? -1.442 -11.291 13.486 1.00 95.88 192 VAL A N 1
ATOM 1586 C CA . VAL A 1 192 ? -0.619 -11.308 14.710 1.00 95.88 192 VAL A CA 1
ATOM 1587 C C . VAL A 1 192 ? 0.577 -10.351 14.601 1.00 95.88 192 VAL A C 1
ATOM 1589 O O . VAL A 1 192 ? 0.908 -9.657 15.563 1.00 95.88 192 VAL A O 1
ATOM 1592 N N . GLN A 1 193 ? 1.212 -10.245 13.427 1.00 95.81 193 GLN A N 1
ATOM 1593 C CA . GLN A 1 193 ? 2.301 -9.281 13.209 1.00 95.81 193 GLN A CA 1
ATOM 1594 C C . GLN A 1 193 ? 1.798 -7.834 13.247 1.00 95.81 193 GLN A C 1
ATOM 1596 O O . GLN A 1 193 ? 2.450 -6.970 13.836 1.00 95.81 193 GLN A O 1
ATOM 1601 N N . VAL A 1 194 ? 0.642 -7.568 12.634 1.00 96.69 194 VAL A N 1
ATOM 1602 C CA . VAL A 1 194 ? -0.011 -6.251 12.641 1.00 96.69 194 VAL A CA 1
ATOM 1603 C C . VAL A 1 194 ? -0.332 -5.825 14.073 1.00 96.69 194 VAL A C 1
ATOM 1605 O O . VAL A 1 194 ? 0.063 -4.730 14.481 1.00 96.69 194 VAL A O 1
ATOM 1608 N N . LEU A 1 195 ? -0.958 -6.707 14.853 1.00 97.06 195 LEU A N 1
ATOM 1609 C CA . LEU A 1 195 ? -1.308 -6.467 16.252 1.00 97.06 195 LEU A CA 1
ATOM 1610 C C . LEU A 1 195 ? -0.064 -6.267 17.117 1.00 97.06 195 LEU A C 1
ATOM 1612 O O . LEU A 1 195 ? -0.003 -5.309 17.881 1.00 97.06 195 LEU A O 1
ATOM 1616 N N . GLY A 1 196 ? 0.985 -7.072 16.923 1.00 96.25 196 GLY A N 1
ATOM 1617 C CA . GLY A 1 196 ? 2.254 -6.897 17.631 1.00 96.25 196 GLY A CA 1
ATOM 1618 C C . GLY A 1 196 ? 2.888 -5.516 17.418 1.00 96.25 196 GLY A C 1
ATOM 1619 O O . GLY A 1 196 ? 3.449 -4.938 18.350 1.00 96.25 196 GLY A O 1
ATOM 1620 N N . VAL A 1 197 ? 2.770 -4.939 16.215 1.00 96.50 197 VAL A N 1
ATOM 1621 C CA . VAL A 1 197 ? 3.244 -3.571 15.940 1.00 96.50 197 VAL A CA 1
ATOM 1622 C C . VAL A 1 197 ? 2.374 -2.522 16.638 1.00 96.50 197 VAL A C 1
ATOM 1624 O O . VAL A 1 197 ? 2.924 -1.577 17.204 1.00 96.50 197 VAL A O 1
ATOM 1627 N N . LEU A 1 198 ? 1.047 -2.684 16.632 1.00 96.75 198 LEU A N 1
ATOM 1628 C CA . LEU A 1 198 ? 0.112 -1.755 17.282 1.00 96.75 198 LEU A CA 1
ATOM 1629 C C . LEU A 1 198 ? 0.242 -1.772 18.814 1.00 96.75 198 LEU A C 1
ATOM 1631 O O . LEU A 1 198 ? 0.254 -0.708 19.437 1.00 96.75 198 LEU A O 1
ATOM 1635 N N . VAL A 1 199 ? 0.442 -2.952 19.406 1.00 96.75 199 VAL A N 1
ATOM 1636 C CA . VAL A 1 199 ? 0.726 -3.118 20.841 1.00 96.75 199 VAL A CA 1
ATOM 1637 C C . VAL A 1 199 ? 2.072 -2.493 21.202 1.00 96.75 199 VAL A C 1
ATOM 1639 O O . VAL A 1 199 ? 2.179 -1.723 22.155 1.00 96.75 199 VAL A O 1
ATOM 1642 N N . LYS A 1 200 ? 3.116 -2.727 20.396 1.00 95.94 200 LYS A N 1
ATOM 1643 C CA . LYS A 1 200 ? 4.429 -2.095 20.606 1.00 95.94 200 LYS A CA 1
ATOM 1644 C C . LYS A 1 200 ? 4.365 -0.566 20.519 1.00 95.94 200 LYS A C 1
ATOM 1646 O O . LYS A 1 200 ? 5.106 0.115 21.227 1.00 95.94 200 LYS A O 1
ATOM 1651 N N . ALA A 1 201 ? 3.498 -0.032 19.661 1.00 94.25 201 ALA A N 1
ATOM 1652 C CA . ALA A 1 201 ? 3.239 1.399 19.542 1.00 94.25 201 ALA A CA 1
ATOM 1653 C C . ALA A 1 201 ? 2.364 1.961 20.679 1.00 94.25 201 ALA A C 1
ATOM 1655 O O . ALA A 1 201 ? 2.171 3.172 20.730 1.00 94.25 201 ALA A O 1
ATOM 1656 N N . ARG A 1 202 ? 1.865 1.106 21.589 1.00 94.12 202 ARG A N 1
ATOM 1657 C CA . ARG A 1 202 ? 0.909 1.445 22.655 1.00 94.12 202 ARG A CA 1
ATOM 1658 C C . ARG A 1 202 ? -0.379 2.075 22.128 1.00 94.12 202 ARG A C 1
ATOM 1660 O O . ARG A 1 202 ? -0.948 2.942 22.779 1.00 94.12 202 ARG A O 1
ATOM 1667 N N . ILE A 1 203 ? -0.814 1.667 20.940 1.00 94.25 203 ILE A N 1
ATOM 1668 C CA . ILE A 1 203 ? -2.150 2.011 20.437 1.00 94.25 203 ILE A CA 1
ATOM 1669 C C . ILE A 1 203 ? -3.160 0.986 20.951 1.00 94.25 203 ILE A C 1
ATOM 1671 O O . ILE A 1 203 ? -4.271 1.351 21.309 1.00 94.25 203 ILE A O 1
ATOM 1675 N N . LEU A 1 204 ? -2.744 -0.281 21.022 1.00 96.06 204 LEU A N 1
ATOM 1676 C CA . LEU A 1 204 ? -3.510 -1.363 21.627 1.00 96.06 204 LEU A CA 1
ATOM 1677 C C . LEU A 1 204 ? -2.803 -1.881 22.881 1.00 96.06 204 LEU A C 1
ATOM 1679 O O . LEU A 1 204 ? -1.574 -1.805 22.988 1.00 96.06 204 LEU A O 1
ATOM 1683 N N . ILE A 1 205 ? -3.578 -2.441 23.798 1.00 95.75 205 ILE A N 1
ATOM 1684 C CA . ILE A 1 205 ? -3.123 -3.154 24.988 1.00 95.75 205 ILE A CA 1
ATOM 1685 C C . ILE A 1 205 ? -3.503 -4.628 24.820 1.00 95.75 205 ILE A C 1
ATOM 1687 O O . ILE A 1 205 ? -4.545 -4.946 24.262 1.00 95.75 205 ILE A O 1
ATOM 1691 N N . ASN A 1 206 ? -2.628 -5.532 25.253 1.00 93.81 206 ASN A N 1
ATOM 1692 C CA . ASN A 1 206 ? -2.887 -6.971 25.290 1.00 93.81 206 ASN A CA 1
ATOM 1693 C C . ASN A 1 206 ? -2.513 -7.460 26.694 1.00 93.81 206 ASN A C 1
ATOM 1695 O O . ASN A 1 206 ? -1.359 -7.806 26.950 1.00 93.81 206 ASN A O 1
ATOM 1699 N N . GLU A 1 207 ? -3.460 -7.342 27.626 1.00 88.06 207 GLU A N 1
ATOM 1700 C CA . GLU A 1 207 ? -3.314 -7.829 29.006 1.00 88.06 207 GLU A CA 1
ATOM 1701 C C . GLU A 1 207 ? -3.759 -9.289 29.128 1.00 88.06 207 GLU A C 1
ATOM 1703 O O . GLU A 1 207 ? -3.109 -10.076 29.821 1.00 88.06 207 GLU A O 1
ATOM 1708 N N . GLU A 1 208 ? -4.813 -9.664 28.401 1.00 87.62 208 GLU A N 1
ATOM 1709 C CA . GLU A 1 208 ? -5.304 -11.036 28.314 1.00 87.62 208 GLU A CA 1
ATOM 1710 C C . GLU A 1 208 ? -4.879 -11.713 26.993 1.00 87.62 208 GLU A C 1
ATOM 1712 O O . GLU A 1 208 ? -4.765 -11.056 25.949 1.00 87.62 208 GLU A O 1
ATOM 1717 N N . PRO A 1 209 ? -4.626 -13.038 27.002 1.00 87.62 209 PRO A N 1
ATOM 1718 C CA . PRO A 1 209 ? -4.292 -13.780 25.790 1.00 87.62 209 PRO A CA 1
ATOM 1719 C C . PRO A 1 209 ? -5.364 -13.620 24.708 1.00 87.62 209 PRO A C 1
ATOM 1721 O O . PRO A 1 209 ? -6.549 -13.782 24.979 1.00 87.62 209 PRO A O 1
ATOM 1724 N N . ASP A 1 210 ? -4.931 -13.345 23.475 1.00 90.69 210 ASP A N 1
ATOM 1725 C CA . ASP A 1 210 ? -5.794 -13.181 22.296 1.00 90.69 210 ASP A CA 1
ATOM 1726 C C . ASP A 1 210 ? -6.878 -12.089 22.411 1.00 90.69 210 ASP A C 1
ATOM 1728 O O . ASP A 1 210 ? -7.774 -12.036 21.571 1.00 90.69 210 ASP A O 1
ATOM 1732 N N . GLN A 1 211 ? -6.769 -11.181 23.385 1.00 94.88 211 GLN A N 1
ATOM 1733 C CA . GLN A 1 211 ? -7.650 -10.026 23.551 1.00 94.88 211 GLN A CA 1
ATOM 1734 C C . GLN A 1 211 ? -6.865 -8.721 23.396 1.00 94.88 211 GLN A C 1
ATOM 1736 O O . GLN A 1 211 ? -5.726 -8.596 23.850 1.00 94.88 211 GLN A O 1
ATOM 1741 N N . TYR A 1 212 ? -7.456 -7.755 22.703 1.00 96.69 212 TYR A N 1
ATOM 1742 C CA . TYR A 1 212 ? -6.812 -6.497 22.357 1.00 96.69 212 TYR A CA 1
ATOM 1743 C C . TYR A 1 212 ? -7.740 -5.327 22.664 1.00 96.69 212 TYR A C 1
ATOM 1745 O O . TYR A 1 212 ? -8.768 -5.152 22.005 1.00 96.69 212 TYR A O 1
ATOM 1753 N N . ASP A 1 213 ? -7.335 -4.505 23.623 1.00 95.44 213 ASP A N 1
ATOM 1754 C CA . ASP A 1 213 ? -8.053 -3.307 24.049 1.00 95.44 213 ASP A CA 1
ATOM 1755 C C . ASP A 1 213 ? -7.474 -2.063 23.377 1.00 95.44 213 ASP A C 1
ATOM 1757 O O . ASP A 1 213 ? -6.260 -1.967 23.160 1.00 95.44 213 ASP A O 1
ATOM 1761 N N . LEU A 1 214 ? -8.320 -1.083 23.069 1.00 93.56 214 LEU A N 1
ATOM 1762 C CA . LEU A 1 214 ? -7.861 0.236 22.652 1.00 93.56 214 LEU A CA 1
ATOM 1763 C C . LEU A 1 214 ? -7.200 0.940 23.841 1.00 93.56 214 LEU A C 1
ATOM 1765 O O . LEU A 1 214 ? -7.789 1.050 24.914 1.00 93.56 214 LEU A O 1
ATOM 1769 N N . ASN A 1 215 ? -5.981 1.450 23.655 1.00 90.94 215 ASN A N 1
ATOM 1770 C CA . ASN A 1 215 ? -5.334 2.267 24.676 1.00 90.94 215 ASN A CA 1
ATOM 1771 C C . ASN A 1 215 ? -5.914 3.699 24.641 1.00 90.94 215 ASN A C 1
ATOM 1773 O O . ASN A 1 215 ? -5.752 4.352 23.602 1.00 90.94 215 ASN A O 1
ATOM 1777 N N . PRO A 1 216 ? -6.562 4.185 25.719 1.00 79.56 216 PRO A N 1
ATOM 1778 C CA . PRO A 1 216 ? -7.199 5.504 25.765 1.00 79.56 216 PRO A CA 1
ATOM 1779 C C . PRO A 1 216 ? -6.229 6.697 25.790 1.00 79.56 216 PRO A C 1
ATOM 1781 O O . PRO A 1 216 ? -5.026 6.538 26.106 1.00 79.56 216 PRO A O 1
#